Protein AF-A0A9D6IUD1-F1 (afdb_monomer)

Mean predicted aligned error: 13.03 Å

Solvent-accessible surface area (backbone atoms only — not comparable to full-atom values): 15373 Å² total; per-residue (Å²): 126,88,42,73,70,43,77,48,68,69,52,88,42,27,39,30,36,34,32,68,86,73,48,74,47,63,38,56,29,46,60,54,59,76,62,34,71,23,80,81,30,21,41,88,91,77,66,46,73,62,56,60,69,89,78,56,56,92,81,35,21,59,77,42,82,43,77,44,84,93,56,29,37,29,44,30,34,68,84,71,51,57,76,30,63,43,34,44,66,52,52,62,71,65,46,61,70,72,56,95,84,60,82,54,57,77,35,25,41,46,59,43,37,72,76,33,74,54,31,56,62,44,37,23,78,76,67,59,37,60,75,47,91,91,36,58,74,56,55,79,38,26,44,45,61,51,32,52,78,64,76,47,84,60,57,70,60,50,51,51,48,33,54,54,46,40,58,56,51,59,73,30,50,37,50,54,72,59,48,49,54,39,59,74,38,98,73,48,55,52,36,33,31,65,50,54,75,72,56,50,73,69,37,67,67,88,84,51,43,76,56,47,73,68,53,52,53,43,50,75,76,68,52,64,43,70,49,49,36,33,26,24,19,63,60,17,63,71,10,39,54,53,28,56,50,43,42,74,71,61,32,75,33,50,26,10,32,45,41,11,53,55,41,31,19,76,76,76,40,74,85,43,68,82,130

Secondary structure (DSSP, 8-state):
---EEEEEESSSS-EEEEETTS-EEEE-HHHHHHT--STTTB-TTT--B-S-GGGS-TT--EEEEEEETTTEEEEEETTS----EEEHHHHHHT-----TTS--TT-BHHHHHHH-TTHHHHHHHHH--SSSGGG---TTSBHHHHHHHTT---HHHHHHHHHHHHHHHHHTEE-HHHHHHHHTSSS--EEEE-S-HHHHHH---TT-EE--HHHHHHHHHHS-TT--EEEE-SSSHHHHHHHHHHHHTT-SSEEEETTHHHHHHHHT-TTS---

Foldseek 3Di:
DFFFPDWDAPDQAKIWTQTPVRDIFIGGNLLVVQLFPDVCQAPPPPRDGPDDSVPGDPRKGFPDWADDPGFWIWTQIPVRDTRGTQGSVNCVVSRPPPPPPFDDQQQFLLNNCVVQVCLQVLCCVPQVACDDPVRHDDSRDGNNRSCVVSVNDCSSVSRVSSVVVSVVLVVQADELVRLVVQCVDPHHAAEEEAEDPVLVVLFDDPNYDYDDPVNVVCCLPPNDLAGAYEYFYQQFSVRSSVQVVSVVSRRDHHHYYHGGVVSNCVPPNVVTDHD

pLDDT: mean 87.5, std 10.3, range [40.91, 98.69]

Sequence (275 aa):
MILPAEIGRANAHDVRIRWRDGGESFYPARELRLACPCALCIEETTGRKLLDPATVAEDVHPTAVNLVGRYAVNFTFSDGHASGIYTFEHLRSIRPASSNAGITSQSTMAEVLEKYPGAKSALFRRYHVGGCSDCGYEPTDTLEAVLRKHNVLDVEEVIRHIERSEELNAKIRIAPKELKKLLDGPKPPRLLDVRTPEEWEIGRIEGATLVDHALSQEIMEKWPKDERIVLYCHVGERSLEAASFLVGHGFSNVLSLDGGIDAWSKEIDQGVPRY

Structure (mmCIF, N/CA/C/O backbone):
data_AF-A0A9D6IUD1-F1
#
_entry.id   AF-A0A9D6IUD1-F1
#
loop_
_atom_site.group_PDB
_atom_site.id
_atom_site.type_symbol
_atom_site.label_atom_id
_atom_site.label_alt_id
_atom_site.label_comp_id
_atom_site.label_asym_id
_atom_site.label_entity_id
_atom_site.label_seq_id
_atom_site.pdbx_PDB_ins_code
_atom_site.Cartn_x
_atom_site.Cartn_y
_atom_site.Cartn_z
_atom_site.occupancy
_atom_site.B_iso_or_equiv
_atom_site.auth_seq_id
_atom_site.auth_comp_id
_atom_site.auth_asym_id
_atom_site.auth_atom_id
_atom_site.pdbx_PDB_model_num
ATOM 1 N N . MET A 1 1 ? 20.967 -0.197 -33.740 1.00 60.12 1 MET A N 1
ATOM 2 C CA . MET A 1 1 ? 20.372 -1.545 -33.885 1.00 60.12 1 MET A CA 1
ATOM 3 C C . MET A 1 1 ? 19.906 -1.976 -32.505 1.00 60.12 1 MET A C 1
ATOM 5 O O . MET A 1 1 ? 20.720 -1.922 -31.590 1.00 60.12 1 MET A O 1
ATOM 9 N N . ILE A 1 2 ? 18.625 -2.312 -32.335 1.00 73.94 2 ILE A N 1
ATOM 10 C CA . ILE A 1 2 ? 18.047 -2.682 -31.033 1.00 73.94 2 ILE A CA 1
ATOM 11 C C . ILE A 1 2 ? 18.488 -4.112 -30.720 1.00 73.94 2 ILE A C 1
ATOM 13 O O . ILE A 1 2 ? 17.837 -5.080 -31.099 1.00 73.94 2 ILE A O 1
ATOM 17 N N . LEU A 1 3 ? 19.662 -4.236 -30.107 1.00 83.12 3 LEU A N 1
ATOM 18 C CA . LEU A 1 3 ? 20.239 -5.516 -29.726 1.00 83.12 3 LEU A CA 1
ATOM 19 C C . LEU A 1 3 ? 20.519 -5.531 -28.228 1.00 83.12 3 LEU A C 1
ATOM 21 O O . LEU A 1 3 ? 21.079 -4.559 -27.707 1.00 83.12 3 LEU A O 1
ATOM 25 N N . PRO A 1 4 ? 20.205 -6.635 -27.544 1.00 84.38 4 PRO A N 1
ATOM 26 C CA . PRO A 1 4 ? 20.642 -6.830 -26.180 1.00 84.38 4 PRO A CA 1
ATOM 27 C C . PRO A 1 4 ? 22.164 -7.031 -26.137 1.00 84.38 4 PRO A C 1
ATOM 29 O O . PRO A 1 4 ? 22.776 -7.670 -27.002 1.00 84.38 4 PRO A O 1
ATOM 32 N N . ALA A 1 5 ? 22.786 -6.434 -25.130 1.00 84.88 5 ALA A N 1
ATOM 33 C CA . ALA A 1 5 ? 24.122 -6.766 -24.665 1.00 84.88 5 ALA A CA 1
ATOM 34 C C . ALA A 1 5 ? 24.068 -7.986 -23.732 1.00 84.88 5 ALA A C 1
ATOM 36 O O . ALA A 1 5 ? 24.898 -8.880 -23.851 1.00 84.88 5 ALA A O 1
ATOM 37 N N . GLU A 1 6 ? 23.058 -8.042 -22.859 1.00 85.56 6 GLU A N 1
ATOM 38 C CA . GLU A 1 6 ? 22.843 -9.120 -21.892 1.00 85.56 6 GLU A CA 1
ATOM 39 C C . GLU A 1 6 ? 21.340 -9.311 -21.661 1.00 85.56 6 GLU A C 1
ATOM 41 O O . GLU A 1 6 ? 20.587 -8.337 -21.592 1.00 85.56 6 GLU A O 1
ATOM 46 N N . ILE A 1 7 ? 20.909 -10.564 -21.529 1.00 86.88 7 ILE A N 1
ATOM 47 C CA . ILE A 1 7 ? 19.552 -10.928 -21.119 1.00 86.88 7 ILE A CA 1
ATOM 48 C C . ILE A 1 7 ? 19.695 -11.885 -19.951 1.00 86.88 7 ILE A C 1
ATOM 50 O O . ILE A 1 7 ? 20.371 -12.906 -20.067 1.00 86.88 7 ILE A O 1
ATOM 54 N N . GLY A 1 8 ? 19.058 -11.560 -18.838 1.00 80.25 8 GLY A N 1
ATOM 55 C CA . GLY A 1 8 ? 19.137 -12.373 -17.640 1.00 80.25 8 GLY A CA 1
ATOM 56 C C . GLY A 1 8 ? 17.905 -12.223 -16.772 1.00 80.25 8 GLY A C 1
ATOM 57 O O . GLY A 1 8 ? 16.988 -11.453 -17.057 1.00 80.25 8 GLY A O 1
ATOM 58 N N . ARG A 1 9 ? 17.898 -12.975 -15.680 1.00 72.19 9 ARG A N 1
ATOM 59 C CA . ARG A 1 9 ? 16.931 -12.780 -14.607 1.00 72.19 9 ARG A CA 1
ATOM 60 C C . ARG A 1 9 ? 17.381 -11.610 -13.736 1.00 72.19 9 ARG A C 1
ATOM 62 O O . ARG A 1 9 ? 18.540 -11.562 -13.334 1.00 72.19 9 ARG A O 1
ATOM 69 N N . ALA A 1 10 ? 16.476 -10.674 -13.464 1.00 61.16 10 ALA A N 1
ATOM 70 C CA . ALA A 1 10 ? 16.700 -9.615 -12.482 1.00 61.16 10 ALA A CA 1
ATOM 71 C C . ALA A 1 10 ? 16.594 -10.178 -11.054 1.00 61.16 10 ALA A C 1
ATOM 73 O O . ALA A 1 10 ? 17.352 -9.797 -10.169 1.00 61.16 10 ALA A O 1
ATOM 74 N N . ASN A 1 11 ? 15.656 -11.107 -10.850 1.00 69.00 11 ASN A N 1
ATOM 75 C CA . ASN A 1 11 ? 15.430 -11.859 -9.617 1.00 69.00 11 ASN A CA 1
ATOM 76 C C . ASN A 1 11 ? 14.730 -13.197 -9.957 1.00 69.00 11 ASN A C 1
ATOM 78 O O . ASN A 1 11 ? 14.717 -13.608 -11.116 1.00 69.00 11 ASN A O 1
ATOM 82 N N . ALA A 1 12 ? 14.170 -13.905 -8.971 1.00 63.28 12 ALA A N 1
ATOM 83 C CA . ALA A 1 12 ? 13.478 -15.179 -9.211 1.00 63.28 12 ALA A CA 1
ATOM 84 C C . ALA A 1 12 ? 12.289 -15.063 -10.188 1.00 63.28 12 ALA A C 1
ATOM 86 O O . ALA A 1 12 ? 11.972 -16.035 -10.874 1.00 63.28 12 ALA A O 1
ATOM 87 N N . HIS A 1 13 ? 11.678 -13.880 -10.276 1.00 68.44 13 HIS A N 1
ATOM 88 C CA . HIS A 1 13 ? 10.482 -13.617 -11.062 1.00 68.44 13 HIS A CA 1
ATOM 89 C C . HIS A 1 13 ? 10.771 -12.760 -12.297 1.00 68.44 13 HIS A C 1
ATOM 91 O O . HIS A 1 13 ? 10.297 -13.095 -13.367 1.00 68.44 13 HIS A O 1
ATOM 97 N N . ASP A 1 14 ? 11.592 -11.718 -12.222 1.00 79.88 14 ASP A N 1
ATOM 98 C CA . ASP A 1 14 ? 11.634 -10.690 -13.271 1.00 79.88 14 ASP A CA 1
ATOM 99 C C . ASP A 1 14 ? 12.776 -10.868 -14.284 1.00 79.88 14 ASP A C 1
ATOM 101 O O . ASP A 1 14 ? 13.833 -11.434 -13.985 1.00 79.88 14 ASP A O 1
ATOM 105 N N . VAL A 1 15 ? 12.588 -10.331 -15.494 1.00 86.44 15 VAL A N 1
ATOM 106 C CA . VAL A 1 15 ? 13.589 -10.349 -16.575 1.00 86.44 15 VAL A CA 1
ATOM 107 C C . VAL A 1 15 ? 14.253 -8.985 -16.704 1.00 86.44 15 VAL A C 1
ATOM 109 O O . VAL A 1 15 ? 13.582 -7.955 -16.747 1.00 86.44 15 VAL A O 1
ATOM 112 N N . ARG A 1 16 ? 15.581 -8.983 -16.834 1.00 86.75 16 ARG A N 1
ATOM 113 C CA . ARG A 1 16 ? 16.387 -7.794 -17.118 1.00 86.75 16 ARG A CA 1
ATOM 114 C C . ARG A 1 16 ? 17.062 -7.924 -18.474 1.00 86.75 16 ARG A C 1
ATOM 116 O O . ARG A 1 16 ? 17.687 -8.943 -18.773 1.00 86.75 16 ARG A O 1
ATOM 123 N N . ILE A 1 17 ? 16.978 -6.864 -19.269 1.00 88.50 17 ILE A N 1
ATOM 124 C CA . ILE A 1 17 ? 17.650 -6.744 -20.560 1.00 88.50 17 ILE A CA 1
ATOM 125 C C . ILE A 1 17 ? 18.529 -5.501 -20.538 1.00 88.50 17 ILE A C 1
ATOM 127 O O . ILE A 1 17 ? 18.021 -4.385 -20.442 1.00 88.50 17 ILE A O 1
ATOM 131 N N . ARG A 1 18 ? 19.841 -5.691 -20.687 1.00 84.12 18 ARG A N 1
ATOM 132 C CA . ARG A 1 18 ? 20.761 -4.597 -21.014 1.00 84.12 18 ARG A CA 1
ATOM 133 C C . ARG A 1 18 ? 20.868 -4.484 -22.514 1.00 84.12 18 ARG A C 1
ATOM 135 O O . ARG A 1 18 ? 21.136 -5.475 -23.192 1.00 84.12 18 ARG A O 1
ATOM 142 N N . TRP A 1 19 ? 20.705 -3.283 -23.033 1.00 84.81 19 TRP A N 1
ATOM 143 C CA . TRP A 1 19 ? 20.767 -2.976 -24.451 1.00 84.81 19 TRP A CA 1
ATOM 144 C C . TRP A 1 19 ? 22.149 -2.440 -24.822 1.00 84.81 19 TRP A C 1
ATOM 146 O O . TRP A 1 19 ? 22.822 -1.780 -24.034 1.00 84.81 19 TRP A O 1
ATOM 156 N N . ARG A 1 20 ? 22.589 -2.704 -26.055 1.00 84.06 20 ARG A N 1
ATOM 157 C CA . ARG A 1 20 ? 23.885 -2.211 -26.558 1.00 84.06 20 ARG A CA 1
ATOM 158 C C . ARG A 1 20 ? 23.945 -0.694 -26.731 1.00 84.06 20 ARG A C 1
ATOM 160 O O . ARG A 1 20 ? 25.034 -0.153 -26.869 1.00 84.06 20 ARG A O 1
ATOM 167 N N . ASP A 1 21 ? 22.795 -0.029 -26.746 1.00 80.69 21 ASP A N 1
ATOM 168 C CA . ASP A 1 21 ? 22.689 1.433 -26.748 1.00 80.69 21 ASP A CA 1
ATOM 169 C C . ASP A 1 21 ? 22.878 2.052 -25.349 1.00 80.69 21 ASP A C 1
ATOM 171 O O . ASP A 1 21 ? 22.751 3.263 -25.198 1.00 80.69 21 ASP A O 1
ATOM 175 N N . GLY A 1 22 ? 23.202 1.234 -24.340 1.00 71.19 22 GLY A N 1
ATOM 176 C CA . GLY A 1 22 ? 23.443 1.665 -22.964 1.00 71.19 22 GLY A CA 1
ATOM 177 C C . GLY A 1 22 ? 22.188 1.692 -22.091 1.00 71.19 22 GLY A C 1
ATOM 178 O O . GLY A 1 22 ? 22.311 1.855 -20.882 1.00 71.19 22 GLY A O 1
ATOM 179 N N . GLY A 1 23 ? 20.993 1.500 -22.661 1.00 72.81 23 GLY A N 1
ATOM 180 C CA . GLY A 1 23 ? 19.764 1.412 -21.879 1.00 72.81 23 GLY A CA 1
ATOM 181 C C . GLY A 1 23 ? 19.620 0.074 -21.154 1.00 72.81 23 GLY A C 1
ATOM 182 O O . GLY A 1 23 ? 20.086 -0.961 -21.625 1.00 72.81 23 GLY A O 1
ATOM 183 N N . GLU A 1 24 ? 18.877 0.065 -20.053 1.00 78.44 24 GLU A N 1
ATOM 184 C CA . GLU A 1 24 ? 18.413 -1.161 -19.397 1.00 78.44 24 GLU A CA 1
ATOM 185 C C . GLU A 1 24 ? 16.879 -1.207 -19.419 1.00 78.44 24 GLU A C 1
ATOM 187 O O . GLU A 1 24 ? 16.193 -0.190 -19.552 1.00 78.44 24 GLU A O 1
ATOM 192 N N . SER A 1 25 ? 16.303 -2.403 -19.417 1.00 79.25 25 SER A N 1
ATOM 193 C CA . SER A 1 25 ? 14.858 -2.597 -19.342 1.00 79.25 25 SER A CA 1
ATOM 194 C C . SER A 1 25 ? 14.542 -3.770 -18.439 1.00 79.25 25 SER A C 1
ATOM 196 O O . SER A 1 25 ? 15.177 -4.822 -18.517 1.00 79.25 25 SER A O 1
ATOM 198 N N . PHE A 1 26 ? 13.550 -3.560 -17.588 1.00 79.56 26 PHE A N 1
ATOM 199 C CA . PHE A 1 26 ? 13.076 -4.531 -16.622 1.00 79.56 26 PHE A CA 1
ATOM 200 C C . PHE A 1 26 ? 11.648 -4.894 -16.979 1.00 79.56 26 PHE A C 1
ATOM 202 O O . PHE A 1 26 ? 10.850 -4.021 -17.309 1.00 79.56 26 PHE A O 1
ATOM 209 N N . TYR A 1 27 ? 11.352 -6.184 -16.931 1.00 85.06 27 TYR A N 1
ATOM 210 C CA . TYR A 1 27 ? 10.058 -6.729 -17.294 1.00 85.06 27 TYR A CA 1
ATOM 211 C C . TYR A 1 27 ? 9.555 -7.584 -16.133 1.00 85.06 27 TYR A C 1
ATOM 213 O O . TYR A 1 27 ? 10.107 -8.673 -15.915 1.00 85.06 27 TYR A O 1
ATOM 221 N N . PRO A 1 28 ? 8.526 -7.118 -15.399 1.00 85.44 28 PRO A N 1
ATOM 222 C CA . PRO A 1 28 ? 7.803 -7.960 -14.461 1.00 85.44 28 PRO A CA 1
ATOM 223 C C . PRO A 1 28 ? 7.291 -9.200 -15.187 1.00 85.44 28 PRO A C 1
ATOM 225 O O . PRO A 1 28 ? 6.705 -9.089 -16.269 1.00 85.44 28 PRO A O 1
ATOM 228 N N . ALA A 1 29 ? 7.518 -10.392 -14.635 1.00 88.38 29 ALA A N 1
ATOM 229 C CA . ALA A 1 29 ? 7.216 -11.614 -15.383 1.00 88.38 29 ALA A CA 1
ATOM 230 C C . ALA A 1 29 ? 5.752 -11.759 -15.765 1.00 88.38 29 ALA A C 1
ATOM 232 O O . ALA A 1 29 ? 5.451 -12.200 -16.876 1.00 88.38 29 ALA A O 1
ATOM 233 N N . ARG A 1 30 ? 4.847 -11.362 -14.870 1.00 89.12 30 ARG A N 1
ATOM 234 C CA . ARG A 1 30 ? 3.418 -11.406 -15.149 1.00 89.12 30 ARG A CA 1
ATOM 235 C C . ARG A 1 30 ? 3.031 -10.476 -16.289 1.00 89.12 30 ARG A C 1
ATOM 237 O O . ARG A 1 30 ? 2.325 -10.896 -17.197 1.00 89.12 30 ARG A O 1
ATOM 244 N N . GLU A 1 31 ? 3.541 -9.251 -16.304 1.00 88.56 31 GLU A N 1
ATOM 245 C CA . GLU A 1 31 ? 3.294 -8.310 -17.401 1.00 88.56 31 GLU A CA 1
ATOM 246 C C . GLU A 1 31 ? 3.880 -8.814 -18.719 1.00 88.56 31 GLU A C 1
ATOM 248 O O . GLU A 1 31 ? 3.202 -8.805 -19.747 1.00 88.56 31 GLU A O 1
ATOM 253 N N . LEU A 1 32 ? 5.104 -9.346 -18.681 1.00 91.19 32 LEU A N 1
ATOM 254 C CA . LEU A 1 32 ? 5.747 -9.954 -19.841 1.00 91.19 32 LEU A CA 1
ATOM 255 C C . LEU A 1 32 ? 4.921 -11.127 -20.390 1.00 91.19 32 LEU A C 1
ATOM 257 O O . LEU A 1 32 ? 4.750 -11.261 -21.605 1.00 91.19 32 LEU A O 1
ATOM 261 N N . ARG A 1 33 ? 4.359 -11.955 -19.502 1.00 93.44 33 ARG A N 1
ATOM 262 C CA . ARG A 1 33 ? 3.474 -13.073 -19.845 1.00 93.44 33 ARG A CA 1
ATOM 263 C C . ARG A 1 33 ? 2.146 -12.602 -20.440 1.00 93.44 33 ARG A C 1
ATOM 265 O O . ARG A 1 33 ? 1.683 -13.192 -21.419 1.00 93.44 33 ARG A O 1
ATOM 272 N N . LEU A 1 34 ? 1.557 -11.546 -19.878 1.00 91.06 34 LEU A N 1
ATOM 273 C CA . LEU A 1 34 ? 0.327 -10.910 -20.366 1.00 91.06 34 LEU A CA 1
ATOM 274 C C . LEU A 1 34 ? 0.520 -10.190 -21.709 1.00 91.06 34 LEU A C 1
ATOM 276 O O . LEU A 1 34 ? -0.446 -9.962 -22.438 1.00 91.06 34 LEU A O 1
ATOM 280 N N . ALA A 1 35 ? 1.762 -9.845 -22.044 1.00 91.50 35 ALA A N 1
ATOM 281 C CA . ALA A 1 35 ? 2.164 -9.242 -23.309 1.00 91.50 35 ALA A CA 1
ATOM 282 C C . ALA A 1 35 ? 2.674 -10.268 -24.344 1.00 91.50 35 ALA A C 1
ATOM 284 O O . ALA A 1 35 ? 3.339 -9.889 -25.314 1.00 91.50 35 ALA A O 1
ATOM 285 N N . CYS A 1 36 ? 2.391 -11.564 -24.145 1.00 93.88 36 CYS A N 1
ATOM 286 C CA . CYS A 1 36 ? 2.823 -12.625 -25.052 1.00 93.88 36 CYS A CA 1
ATOM 287 C C . CYS A 1 36 ? 2.263 -12.428 -26.475 1.00 93.88 36 CYS A C 1
ATOM 289 O O . CYS A 1 36 ? 1.042 -12.380 -26.637 1.00 93.88 36 CYS A O 1
ATOM 291 N N . PRO A 1 37 ? 3.125 -12.375 -27.511 1.00 91.62 37 PRO A N 1
ATOM 292 C CA . PRO A 1 37 ? 2.701 -12.112 -28.886 1.00 91.62 37 PRO A CA 1
ATOM 293 C C . PRO A 1 37 ? 2.289 -13.373 -29.668 1.00 91.62 37 PRO A C 1
ATOM 295 O O . PRO A 1 37 ? 2.126 -13.307 -30.880 1.00 91.62 37 PRO A O 1
ATOM 298 N N . CYS A 1 38 ? 2.174 -14.544 -29.031 1.00 92.69 38 CYS A N 1
ATOM 299 C CA . CYS A 1 38 ? 1.834 -15.769 -29.760 1.00 92.69 38 CYS A CA 1
ATOM 300 C C . CYS A 1 38 ? 0.351 -15.828 -30.157 1.00 92.69 38 CYS A C 1
ATOM 302 O O . CYS A 1 38 ? -0.507 -15.268 -29.474 1.00 92.69 38 CYS A O 1
ATOM 304 N N . ALA A 1 39 ? 0.046 -16.624 -31.183 1.00 91.00 39 ALA A N 1
ATOM 305 C CA . ALA A 1 39 ? -1.311 -16.821 -31.698 1.00 91.00 39 ALA A CA 1
ATOM 306 C C . ALA A 1 39 ? -2.321 -17.384 -30.672 1.00 91.00 39 ALA A C 1
ATOM 308 O O . ALA A 1 39 ? -3.525 -17.304 -30.886 1.00 91.00 39 ALA A O 1
ATOM 309 N N . LEU A 1 40 ? -1.857 -17.946 -29.546 1.00 89.12 40 LEU A N 1
ATOM 310 C CA . LEU A 1 40 ? -2.733 -18.374 -28.443 1.00 89.12 40 LEU A CA 1
ATOM 311 C C . LEU A 1 40 ? -3.154 -17.213 -27.531 1.00 89.12 40 LEU A C 1
ATOM 313 O O . LEU A 1 40 ? -4.119 -17.335 -26.784 1.00 89.12 40 LEU A O 1
ATOM 317 N N . CYS A 1 41 ? -2.397 -16.117 -27.521 1.00 90.31 41 CYS A N 1
ATOM 318 C CA . CYS A 1 41 ? -2.584 -14.996 -26.599 1.00 90.31 41 CYS A CA 1
ATOM 319 C C . CYS A 1 41 ? -3.118 -13.741 -27.293 1.00 90.31 41 CYS A C 1
ATOM 321 O O . CYS A 1 41 ? -3.763 -12.923 -26.633 1.00 90.31 41 CYS A O 1
ATOM 323 N N . ILE A 1 42 ? -2.880 -13.588 -28.596 1.00 90.19 42 ILE A N 1
ATOM 324 C CA . ILE A 1 42 ? -3.311 -12.432 -29.379 1.00 90.19 42 ILE A CA 1
ATOM 325 C C . ILE A 1 42 ? -3.698 -12.855 -30.800 1.00 90.19 42 ILE A C 1
ATOM 327 O O . ILE A 1 42 ? -3.047 -13.704 -31.406 1.00 90.19 42 ILE A O 1
ATOM 331 N N . GLU A 1 43 ? -4.758 -12.257 -31.338 1.00 87.75 43 GLU A N 1
ATOM 332 C CA . GLU A 1 43 ? -5.102 -12.382 -32.756 1.00 87.75 43 GLU A CA 1
ATOM 333 C C . GLU A 1 43 ? -4.173 -11.510 -33.610 1.00 87.75 43 GLU A C 1
ATOM 335 O O . GLU A 1 43 ? -4.128 -10.292 -33.434 1.00 87.75 43 GLU A O 1
ATOM 340 N N . GLU A 1 44 ? -3.478 -12.109 -34.580 1.00 80.81 44 GLU A N 1
ATOM 341 C CA . GLU A 1 44 ? -2.480 -11.413 -35.410 1.00 80.81 44 GLU A CA 1
ATOM 342 C C . GLU A 1 44 ? -3.063 -10.244 -36.219 1.00 80.81 44 GLU A C 1
ATOM 344 O O . GLU A 1 44 ? -2.427 -9.203 -36.361 1.00 80.81 44 GLU A O 1
ATOM 349 N N . THR A 1 45 ? -4.283 -10.393 -36.742 1.00 81.69 45 THR A N 1
ATOM 350 C CA . THR A 1 45 ? -4.896 -9.414 -37.653 1.00 81.69 45 THR A CA 1
ATOM 351 C C . THR A 1 45 ? -5.547 -8.237 -36.941 1.00 81.69 45 THR A C 1
ATOM 353 O O . THR A 1 45 ? -5.608 -7.142 -37.494 1.00 81.69 45 THR A O 1
ATOM 356 N N . THR A 1 46 ? -6.080 -8.459 -35.741 1.00 84.31 46 THR A N 1
ATOM 357 C CA . THR A 1 46 ? -6.854 -7.449 -35.002 1.00 84.31 46 THR A CA 1
ATOM 358 C C . THR A 1 46 ? -6.087 -6.890 -33.808 1.00 84.31 46 THR A C 1
ATOM 360 O O . THR A 1 46 ? -6.465 -5.850 -33.273 1.00 84.31 46 THR A O 1
ATOM 363 N N . GLY A 1 47 ? -5.032 -7.578 -33.357 1.00 80.88 47 GLY A N 1
ATOM 364 C CA . GLY A 1 47 ? -4.340 -7.272 -32.108 1.00 80.88 47 GLY A CA 1
ATOM 365 C C . GLY A 1 47 ? -5.187 -7.548 -30.861 1.00 80.88 47 GLY A C 1
ATOM 366 O O . GLY A 1 47 ? -4.817 -7.139 -29.758 1.00 80.88 47 GLY A O 1
ATOM 367 N N . ARG A 1 48 ? -6.340 -8.217 -31.002 1.00 84.81 48 ARG A N 1
ATOM 368 C CA . ARG A 1 48 ? -7.226 -8.524 -29.879 1.00 84.81 48 ARG A CA 1
ATOM 369 C C . ARG A 1 48 ? -6.548 -9.516 -28.940 1.00 84.81 48 ARG A C 1
ATOM 371 O O . ARG A 1 48 ? -6.145 -10.599 -29.359 1.00 84.81 48 ARG A O 1
ATOM 378 N N . LYS A 1 49 ? -6.475 -9.170 -27.652 1.00 88.44 49 LYS A N 1
ATOM 379 C CA . LYS A 1 49 ? -5.997 -10.086 -26.610 1.00 88.44 49 LYS A CA 1
ATOM 380 C C . LYS A 1 49 ? -7.003 -11.222 -26.412 1.00 88.44 49 LYS A C 1
ATOM 382 O O . LYS A 1 49 ? -8.163 -10.972 -26.090 1.00 88.44 49 LYS A O 1
ATOM 387 N N . LEU A 1 50 ? -6.537 -12.450 -26.614 1.00 89.88 50 LEU A N 1
ATOM 388 C CA . LEU A 1 50 ? -7.265 -13.695 -26.350 1.00 89.88 50 LEU A CA 1
ATOM 389 C C . LEU A 1 50 ? -6.995 -14.222 -24.938 1.00 89.88 50 LEU A C 1
ATOM 391 O O . LEU A 1 50 ? -7.826 -14.919 -24.366 1.00 89.88 50 LEU A O 1
ATOM 395 N N . LEU A 1 51 ? -5.830 -13.886 -24.382 1.00 89.00 51 LEU A N 1
ATOM 396 C CA . LEU A 1 51 ? -5.446 -14.262 -23.029 1.00 89.00 51 LEU A CA 1
ATOM 397 C C . LEU A 1 51 ? -6.302 -13.523 -21.997 1.00 89.00 51 LEU A C 1
ATOM 399 O O . LEU A 1 51 ? -6.269 -12.294 -21.933 1.00 89.00 51 LEU A O 1
ATOM 403 N N . ASP A 1 52 ? -6.998 -14.283 -21.154 1.00 89.75 52 ASP A N 1
ATOM 404 C CA . ASP A 1 52 ? -7.668 -13.757 -19.969 1.00 89.75 52 ASP A CA 1
ATOM 405 C C . ASP A 1 52 ? -6.633 -13.490 -18.859 1.00 89.75 52 ASP A C 1
ATOM 407 O O . ASP A 1 52 ? -6.022 -14.444 -18.360 1.00 89.75 52 ASP A O 1
ATOM 411 N N . PRO A 1 53 ? -6.431 -12.229 -18.428 1.00 88.56 53 PRO A N 1
ATOM 412 C CA . PRO A 1 53 ? -5.490 -11.908 -17.363 1.00 88.56 53 PRO A CA 1
ATOM 413 C C . PRO A 1 53 ? -5.752 -12.650 -16.050 1.00 88.56 53 PRO A C 1
ATOM 415 O O . PRO A 1 53 ? -4.800 -12.945 -15.329 1.00 88.56 53 PRO A O 1
ATOM 418 N N . ALA A 1 54 ? -7.009 -12.985 -15.740 1.00 88.19 54 ALA A N 1
ATOM 419 C CA . ALA A 1 54 ? -7.366 -13.687 -14.507 1.00 88.19 54 ALA A CA 1
ATOM 420 C C . ALA A 1 54 ? -6.809 -15.122 -14.452 1.00 88.19 54 ALA A C 1
ATOM 422 O O . ALA A 1 54 ? -6.633 -15.674 -13.369 1.00 88.19 54 ALA A O 1
ATOM 423 N N . THR A 1 55 ? -6.494 -15.714 -15.608 1.00 89.19 55 THR A N 1
ATOM 424 C CA . THR A 1 55 ? -5.908 -17.062 -15.708 1.00 89.19 55 THR A CA 1
ATOM 425 C C . THR A 1 55 ? -4.395 -17.090 -15.493 1.00 89.19 55 THR A C 1
ATOM 427 O O . THR A 1 55 ? -3.814 -18.162 -15.342 1.00 89.19 55 THR A O 1
ATOM 430 N N . VAL A 1 56 ? -3.744 -15.923 -15.456 1.00 90.81 56 VAL A N 1
ATOM 431 C CA . VAL A 1 56 ? -2.301 -15.807 -15.233 1.00 90.81 56 VAL A CA 1
ATOM 432 C C . VAL A 1 56 ? -2.041 -15.539 -13.756 1.00 90.81 56 VAL A C 1
ATOM 434 O O . VAL A 1 56 ? -2.359 -14.455 -13.259 1.00 90.81 56 VAL A O 1
ATOM 437 N N . ALA A 1 57 ? -1.435 -16.513 -13.074 1.00 84.88 57 ALA A N 1
ATOM 438 C CA . ALA A 1 57 ? -1.097 -16.428 -11.656 1.00 84.88 57 ALA A CA 1
ATOM 439 C C . ALA A 1 57 ? -0.183 -15.228 -11.344 1.00 84.88 57 ALA A C 1
ATOM 441 O O . ALA A 1 57 ? 0.661 -14.849 -12.159 1.00 84.88 57 ALA A O 1
ATOM 442 N N . GLU A 1 58 ? -0.345 -14.634 -10.158 1.00 81.88 58 GLU A N 1
ATOM 443 C CA . GLU A 1 58 ? 0.443 -13.471 -9.711 1.00 81.88 58 GLU A CA 1
ATOM 444 C C . GLU A 1 58 ? 1.939 -13.789 -9.529 1.00 81.88 58 GLU A C 1
ATOM 446 O O . GLU A 1 58 ? 2.780 -12.904 -9.659 1.00 81.88 58 GLU A O 1
ATOM 451 N N . ASP A 1 59 ? 2.286 -15.054 -9.286 1.00 83.31 59 ASP A N 1
ATOM 452 C CA . ASP A 1 59 ? 3.650 -15.550 -9.069 1.00 83.31 59 ASP A CA 1
ATOM 453 C C . ASP A 1 59 ? 4.294 -16.183 -10.321 1.00 83.31 59 ASP A C 1
ATOM 455 O O . ASP A 1 59 ? 5.373 -16.792 -10.239 1.00 83.31 59 ASP A O 1
ATOM 459 N N . VAL A 1 60 ? 3.656 -16.040 -11.492 1.00 90.12 60 VAL A N 1
ATOM 460 C CA . VAL A 1 60 ? 4.190 -16.555 -12.760 1.00 90.12 60 VAL A CA 1
ATOM 461 C C . VAL A 1 60 ? 5.596 -16.007 -13.014 1.00 90.12 60 VAL A C 1
ATOM 463 O O . VAL A 1 60 ? 5.861 -14.817 -12.849 1.00 90.12 60 VAL A O 1
ATOM 466 N N . HIS A 1 61 ? 6.516 -16.878 -13.420 1.00 90.06 61 HIS A N 1
ATOM 467 C CA . HIS A 1 61 ? 7.914 -16.517 -13.645 1.00 90.06 61 HIS A CA 1
ATOM 468 C C . HIS A 1 61 ? 8.533 -17.328 -14.791 1.00 90.06 61 HIS A C 1
ATOM 470 O O . HIS A 1 61 ? 8.090 -18.443 -15.076 1.00 90.06 61 HIS A O 1
ATOM 476 N N . PRO A 1 62 ? 9.559 -16.801 -15.480 1.00 91.44 62 PRO A N 1
ATOM 477 C CA . PRO A 1 62 ? 10.233 -17.500 -16.557 1.00 91.44 62 PRO A CA 1
ATOM 478 C C . PRO A 1 62 ? 11.150 -18.586 -15.992 1.00 91.44 62 PRO A C 1
ATOM 480 O 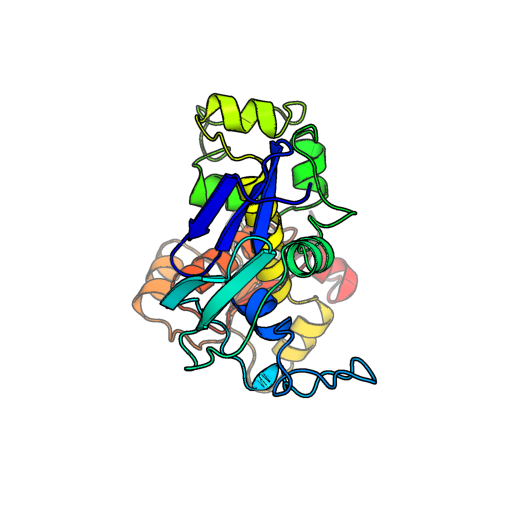O . PRO A 1 62 ? 12.137 -18.302 -15.315 1.00 91.44 62 PRO A O 1
ATOM 483 N N . THR A 1 63 ? 10.887 -19.841 -16.330 1.00 92.31 63 THR A N 1
ATOM 484 C CA . THR A 1 63 ? 11.724 -21.004 -16.010 1.00 92.31 63 THR A CA 1
ATOM 485 C C . THR A 1 63 ? 12.891 -21.173 -16.986 1.00 92.31 63 THR A C 1
ATOM 487 O O . THR A 1 63 ? 13.925 -21.711 -16.588 1.00 92.31 63 THR A O 1
ATOM 490 N N . ALA A 1 64 ? 12.796 -20.620 -18.200 1.00 89.88 64 ALA A N 1
ATOM 491 C CA . ALA A 1 64 ? 13.900 -20.548 -19.160 1.00 89.88 64 ALA A CA 1
ATOM 492 C C . ALA A 1 64 ? 13.831 -19.291 -20.042 1.00 89.88 64 ALA A C 1
ATOM 494 O O . ALA A 1 64 ? 12.751 -18.755 -20.302 1.00 89.88 64 ALA A O 1
ATOM 495 N N . VAL A 1 65 ? 14.999 -18.845 -20.516 1.00 91.19 65 VAL A N 1
ATOM 496 C CA . VAL A 1 65 ? 15.161 -17.710 -21.436 1.00 91.19 65 VAL A CA 1
ATOM 497 C C . VAL A 1 65 ? 16.060 -18.152 -22.585 1.00 91.19 65 VAL A C 1
ATOM 499 O O . VAL A 1 65 ? 17.240 -18.424 -22.379 1.00 91.19 65 VAL A O 1
ATOM 502 N N . ASN A 1 66 ? 15.505 -18.226 -23.792 1.00 91.25 66 ASN A N 1
ATOM 503 C CA . ASN A 1 66 ? 16.180 -18.769 -24.966 1.00 91.25 66 ASN A CA 1
ATOM 504 C C . ASN A 1 66 ? 16.289 -17.698 -26.052 1.00 91.25 66 ASN A C 1
ATOM 506 O O . ASN A 1 66 ? 15.288 -17.115 -26.463 1.00 91.25 66 ASN A O 1
ATOM 510 N N . LEU A 1 67 ? 17.495 -17.445 -26.557 1.00 91.25 67 LEU A N 1
ATOM 511 C CA . LEU A 1 67 ? 17.668 -16.571 -27.717 1.00 91.25 67 LEU A CA 1
ATOM 512 C C . LEU A 1 67 ? 17.130 -17.251 -28.978 1.00 91.25 67 LEU A C 1
ATOM 514 O O . LEU A 1 67 ? 17.488 -18.388 -29.285 1.00 91.25 67 LEU A O 1
ATOM 518 N N . VAL A 1 68 ? 16.308 -16.526 -29.734 1.00 91.81 68 VAL A N 1
ATOM 519 C CA . VAL A 1 68 ? 15.788 -16.965 -31.030 1.00 91.81 68 VAL A CA 1
ATOM 520 C C . VAL A 1 68 ? 16.504 -16.174 -32.118 1.00 91.81 68 VAL A C 1
ATOM 522 O O . VAL A 1 68 ? 16.198 -15.013 -32.408 1.00 91.81 68 VAL A O 1
ATOM 525 N N . GLY A 1 69 ? 17.516 -16.812 -32.706 1.00 88.50 69 GLY A N 1
ATOM 526 C CA . GLY A 1 69 ? 18.376 -16.180 -33.699 1.00 88.50 69 GLY A CA 1
ATOM 527 C C . GLY A 1 69 ? 19.035 -14.905 -33.160 1.00 88.50 69 GLY A C 1
ATOM 528 O O . GLY A 1 69 ? 19.566 -14.881 -32.053 1.00 88.50 69 GLY A O 1
ATOM 529 N N . ARG A 1 70 ? 19.020 -13.839 -33.968 1.00 88.19 70 ARG A N 1
ATOM 530 C CA . ARG A 1 70 ? 19.591 -12.522 -33.622 1.00 88.19 70 ARG A CA 1
ATOM 531 C C . ARG A 1 70 ? 18.536 -11.423 -33.470 1.00 88.19 70 ARG A C 1
ATOM 533 O O . ARG A 1 70 ? 18.895 -10.253 -33.540 1.00 88.19 70 ARG A O 1
ATOM 540 N N . TYR A 1 71 ? 17.260 -11.782 -33.331 1.00 91.19 71 TYR A N 1
ATOM 541 C CA . TYR A 1 71 ? 16.163 -10.809 -33.405 1.00 91.19 71 TYR A CA 1
ATOM 542 C C . TYR A 1 71 ? 15.118 -10.940 -32.293 1.00 91.19 71 TYR A C 1
ATOM 544 O O . TYR A 1 71 ? 14.303 -10.030 -32.132 1.00 91.19 71 TYR A O 1
ATOM 552 N N . ALA A 1 72 ? 15.111 -12.044 -31.543 1.00 94.19 72 ALA A N 1
ATOM 553 C CA . ALA A 1 72 ? 14.070 -12.309 -30.562 1.00 94.19 72 ALA A CA 1
ATOM 554 C C . ALA A 1 72 ? 14.546 -13.159 -29.379 1.00 94.19 72 ALA A C 1
ATOM 556 O O . ALA A 1 72 ? 15.631 -13.747 -29.380 1.00 94.19 72 ALA A O 1
ATOM 557 N N . VAL A 1 73 ? 13.676 -13.234 -28.376 1.00 94.19 73 VAL A N 1
ATOM 558 C CA . VAL A 1 73 ? 13.789 -14.090 -27.197 1.00 94.19 73 VAL A CA 1
ATOM 559 C C . VAL A 1 73 ? 12.524 -14.922 -27.073 1.00 94.19 73 VAL A C 1
ATOM 561 O O . VAL A 1 73 ? 11.419 -14.437 -27.302 1.00 94.19 73 VAL A O 1
ATOM 564 N N . ASN A 1 74 ? 12.682 -16.170 -26.674 1.00 95.19 74 ASN A N 1
ATOM 565 C CA . ASN A 1 74 ? 11.606 -17.025 -26.222 1.00 95.19 74 ASN A CA 1
ATOM 566 C C . ASN A 1 74 ? 11.717 -17.223 -24.708 1.00 95.19 74 ASN A C 1
ATOM 568 O O . ASN A 1 74 ? 12.811 -17.430 -24.178 1.00 95.19 74 ASN A O 1
ATOM 572 N N . PHE A 1 75 ? 10.578 -17.172 -24.026 1.00 94.25 75 PHE A N 1
ATOM 573 C CA . PHE A 1 75 ? 10.479 -17.438 -22.596 1.00 94.25 75 PHE A CA 1
ATOM 574 C C . PHE A 1 75 ? 9.650 -18.700 -22.381 1.00 94.25 75 PHE A C 1
ATOM 576 O O . PHE A 1 75 ? 8.585 -18.855 -22.978 1.00 94.25 75 PHE A O 1
ATOM 583 N N . THR A 1 76 ? 10.132 -19.582 -21.511 1.00 94.44 76 THR A N 1
ATOM 584 C CA . THR A 1 76 ? 9.318 -20.650 -20.919 1.00 94.44 76 THR A CA 1
ATOM 585 C C . THR A 1 76 ? 8.861 -20.167 -19.554 1.00 94.44 76 THR A C 1
ATOM 587 O O . THR A 1 76 ? 9.704 -19.754 -18.762 1.00 94.44 76 THR A O 1
ATOM 590 N N . PHE A 1 77 ? 7.561 -20.186 -19.283 1.00 94.56 77 PHE A N 1
ATOM 591 C CA . PHE A 1 77 ? 6.960 -19.716 -18.037 1.00 94.56 77 PHE A CA 1
ATOM 592 C C . PHE A 1 77 ? 6.546 -20.879 -17.127 1.00 94.56 77 PHE A C 1
ATOM 594 O O . PHE A 1 77 ? 6.358 -22.011 -17.573 1.00 94.56 77 PHE A O 1
ATOM 601 N N . SER A 1 78 ? 6.409 -20.595 -15.832 1.00 93.94 78 SER A N 1
ATOM 602 C CA . SER A 1 78 ? 5.994 -21.557 -14.805 1.00 93.94 78 SER A CA 1
ATOM 603 C C . SER A 1 78 ? 4.555 -22.062 -14.972 1.00 93.94 78 SER A C 1
ATOM 605 O O . SER A 1 78 ? 4.239 -23.135 -14.471 1.00 93.94 78 SER A O 1
ATOM 607 N N . ASP A 1 79 ? 3.709 -21.348 -15.724 1.00 92.56 79 ASP A N 1
ATOM 608 C CA . ASP A 1 79 ? 2.362 -21.787 -16.130 1.00 92.56 79 ASP A CA 1
ATOM 609 C C . ASP A 1 79 ? 2.381 -22.791 -17.305 1.00 92.56 79 ASP A C 1
ATOM 611 O O . ASP A 1 79 ? 1.335 -23.166 -17.832 1.00 92.56 79 ASP A O 1
ATOM 615 N N . GLY A 1 80 ? 3.574 -23.217 -17.739 1.00 92.06 80 GLY A N 1
ATOM 616 C CA . GLY A 1 80 ? 3.785 -24.133 -18.860 1.00 92.06 80 GLY A CA 1
ATOM 617 C C . GLY A 1 80 ? 3.793 -23.455 -20.232 1.00 92.06 80 GLY A C 1
ATOM 618 O O . GLY A 1 80 ? 4.035 -24.122 -21.240 1.00 92.06 80 GLY A O 1
ATOM 619 N N . HIS A 1 81 ? 3.562 -22.141 -20.312 1.00 94.69 81 HIS A N 1
ATOM 620 C CA . HIS A 1 81 ? 3.541 -21.428 -21.582 1.00 94.69 81 HIS A CA 1
ATOM 621 C C . HIS A 1 81 ? 4.956 -21.225 -22.145 1.00 94.69 81 HIS A C 1
ATOM 623 O O . HIS A 1 81 ? 5.837 -20.710 -21.460 1.00 94.69 81 HIS A O 1
ATOM 629 N N . ALA A 1 82 ? 5.181 -21.590 -23.412 1.00 95.50 82 ALA A N 1
ATOM 630 C CA . ALA A 1 82 ? 6.514 -21.538 -24.030 1.00 95.50 82 ALA A CA 1
ATOM 631 C C . ALA A 1 82 ? 6.525 -21.133 -25.516 1.00 95.50 82 ALA A C 1
ATOM 633 O O . ALA A 1 82 ? 7.565 -21.205 -26.163 1.00 95.50 82 ALA A O 1
ATOM 634 N N . SER A 1 83 ? 5.390 -20.722 -26.091 1.00 93.25 83 SER A N 1
ATOM 635 C CA . SER A 1 83 ? 5.272 -20.437 -27.532 1.00 93.25 83 SER A CA 1
ATOM 636 C C . SER A 1 83 ? 5.560 -18.984 -27.921 1.00 93.25 83 SER A C 1
ATOM 638 O O . SER A 1 83 ? 5.636 -18.669 -29.105 1.00 93.25 83 SER A O 1
ATOM 640 N N . GLY A 1 84 ? 5.691 -18.075 -26.951 1.00 93.50 84 GLY A N 1
ATOM 641 C CA . GLY A 1 84 ? 5.925 -16.653 -27.212 1.00 93.50 84 GLY A CA 1
ATOM 642 C C . GLY A 1 84 ? 7.304 -16.377 -27.811 1.00 93.50 84 GLY A C 1
ATOM 643 O O . GLY A 1 84 ? 8.318 -16.720 -27.204 1.00 93.50 84 GLY A O 1
ATOM 644 N N . ILE A 1 85 ? 7.353 -15.718 -28.972 1.00 94.94 85 ILE A N 1
ATOM 645 C CA . ILE A 1 85 ? 8.588 -15.190 -29.572 1.00 94.94 85 ILE A CA 1
ATOM 646 C C . ILE A 1 85 ? 8.538 -13.667 -29.488 1.00 94.94 85 ILE A C 1
ATOM 648 O O . ILE A 1 85 ? 7.803 -13.004 -30.213 1.00 94.94 85 ILE A O 1
ATOM 652 N N . TYR A 1 86 ? 9.327 -13.113 -28.580 1.00 94.44 86 TYR A N 1
ATOM 653 C CA . TYR A 1 86 ? 9.377 -11.693 -28.284 1.00 94.44 86 TYR A CA 1
ATOM 654 C C . TYR A 1 86 ? 10.510 -11.066 -29.087 1.00 94.44 86 TYR A C 1
ATOM 656 O O . TYR A 1 86 ? 11.683 -11.225 -28.742 1.00 94.44 86 TYR A O 1
ATOM 664 N N . THR A 1 87 ? 10.180 -10.367 -30.173 1.00 94.19 87 THR A N 1
ATOM 665 C CA . THR A 1 87 ? 11.191 -9.616 -30.928 1.00 94.19 87 THR A CA 1
ATOM 666 C C . THR A 1 87 ? 11.794 -8.516 -30.054 1.00 94.19 87 THR A C 1
ATOM 668 O O . THR A 1 87 ? 11.150 -8.011 -29.133 1.00 94.19 87 THR A O 1
ATOM 671 N N . PHE A 1 88 ? 13.040 -8.125 -30.317 1.00 92.31 88 PHE A N 1
ATOM 672 C CA . PHE A 1 88 ? 13.678 -7.037 -29.567 1.00 92.31 88 PHE A CA 1
ATOM 673 C C . PHE A 1 88 ? 12.931 -5.705 -29.720 1.00 92.31 88 PHE A C 1
ATOM 675 O O . PHE A 1 88 ? 12.864 -4.922 -28.774 1.00 92.31 88 PHE A O 1
ATOM 682 N N . GLU A 1 89 ? 12.321 -5.479 -30.884 1.00 90.12 89 GLU A N 1
ATOM 683 C CA . GLU A 1 89 ? 11.426 -4.347 -31.133 1.00 90.12 89 GLU A CA 1
ATOM 684 C C . GLU A 1 89 ? 10.149 -4.441 -30.297 1.00 90.12 89 GLU A C 1
ATOM 686 O O . GLU A 1 89 ? 9.790 -3.469 -29.633 1.00 90.12 89 GLU A O 1
ATOM 691 N N . HIS A 1 90 ? 9.514 -5.619 -30.252 1.00 90.19 90 HIS A N 1
ATOM 692 C CA . HIS A 1 90 ? 8.342 -5.851 -29.409 1.00 90.19 90 HIS A CA 1
ATOM 693 C C . HIS A 1 90 ? 8.681 -5.579 -27.949 1.00 90.19 90 HIS A C 1
ATOM 695 O O . HIS A 1 90 ? 8.029 -4.744 -27.336 1.00 90.19 90 HIS A O 1
ATOM 701 N N . LEU A 1 91 ? 9.759 -6.171 -27.423 1.00 90.69 91 LEU A N 1
ATOM 702 C CA . LEU A 1 91 ? 10.238 -5.944 -26.054 1.00 90.69 91 LEU A CA 1
ATOM 703 C C . LEU A 1 91 ? 10.463 -4.460 -25.761 1.00 90.69 91 LEU A C 1
ATOM 705 O O . LEU A 1 91 ? 10.077 -3.987 -24.694 1.00 90.69 91 LEU A O 1
ATOM 709 N N . ARG A 1 92 ? 11.039 -3.696 -26.693 1.00 85.00 92 ARG A N 1
ATOM 710 C CA . ARG A 1 92 ? 11.166 -2.240 -26.539 1.00 85.00 92 ARG A CA 1
ATOM 711 C C . ARG A 1 92 ? 9.813 -1.529 -26.520 1.00 85.00 92 ARG A C 1
ATOM 713 O O . ARG A 1 92 ? 9.661 -0.591 -25.745 1.00 85.00 92 ARG A O 1
ATOM 720 N N . SER A 1 93 ? 8.856 -1.963 -27.335 1.00 84.56 93 SER A N 1
ATOM 721 C CA . SER A 1 93 ? 7.516 -1.365 -27.402 1.00 84.56 93 SER A CA 1
ATOM 722 C C . SER A 1 93 ? 6.656 -1.664 -26.170 1.00 84.56 93 SER A C 1
ATOM 724 O O . SER A 1 93 ? 5.916 -0.796 -25.721 1.00 84.56 93 SER A O 1
ATOM 726 N N . ILE A 1 94 ? 6.802 -2.859 -25.588 1.00 83.81 94 ILE A N 1
ATOM 727 C CA . ILE A 1 94 ? 6.115 -3.285 -24.360 1.00 83.81 94 ILE A CA 1
ATOM 728 C C . ILE A 1 94 ? 6.959 -3.038 -23.115 1.00 83.81 94 ILE A C 1
ATOM 730 O O . ILE A 1 94 ? 6.684 -3.620 -22.067 1.00 83.81 94 ILE A O 1
ATOM 734 N N . ARG A 1 95 ? 8.023 -2.230 -23.230 1.00 75.88 95 ARG A N 1
ATOM 735 C CA . ARG A 1 95 ? 8.790 -1.802 -22.066 1.00 75.88 95 ARG A CA 1
ATOM 736 C C . ARG A 1 95 ? 7.776 -1.215 -21.083 1.00 75.88 95 ARG A C 1
ATOM 738 O O . ARG A 1 95 ? 7.095 -0.263 -21.479 1.00 75.88 95 ARG A O 1
ATOM 745 N N . PRO A 1 96 ? 7.659 -1.759 -19.855 1.00 64.56 96 PRO A N 1
ATOM 746 C CA . PRO A 1 96 ? 6.824 -1.142 -18.842 1.00 64.56 96 PRO A CA 1
ATOM 747 C C . PRO A 1 96 ? 7.229 0.321 -18.786 1.00 64.56 96 PRO A C 1
ATOM 749 O O . PRO A 1 96 ? 8.427 0.631 -18.815 1.00 64.56 96 PRO A O 1
ATOM 752 N N . ALA A 1 97 ? 6.258 1.228 -18.828 1.00 51.00 97 ALA A N 1
ATOM 753 C CA . ALA A 1 97 ? 6.584 2.618 -18.604 1.00 51.00 97 ALA A CA 1
ATOM 754 C C . ALA A 1 97 ? 7.287 2.666 -17.241 1.00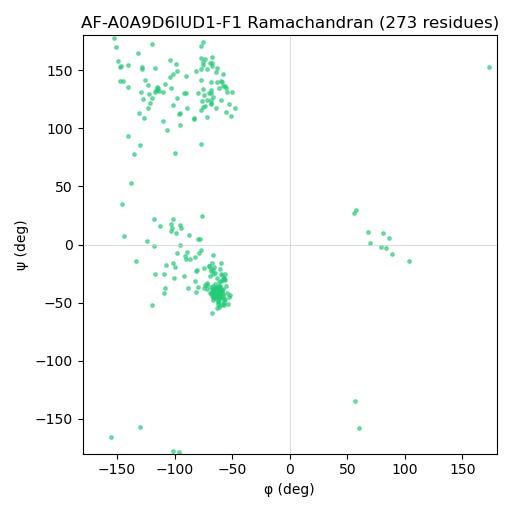 51.00 97 ALA A C 1
ATOM 756 O O . ALA A 1 97 ? 6.649 2.384 -16.232 1.00 51.00 97 ALA A O 1
ATOM 757 N N . SER A 1 98 ? 8.584 3.009 -17.201 1.00 50.72 98 SER A N 1
ATOM 758 C CA . SER A 1 98 ? 9.088 3.757 -16.047 1.00 50.72 98 SER A CA 1
ATOM 759 C C . SER A 1 98 ? 8.105 4.904 -15.950 1.00 50.72 98 SER A C 1
ATOM 761 O O . SER A 1 98 ? 7.967 5.633 -16.939 1.00 50.72 98 SER A O 1
ATOM 763 N N . SER A 1 99 ? 7.275 4.904 -14.911 1.00 43.94 99 SER A N 1
ATOM 764 C CA . SER A 1 99 ? 6.035 5.663 -14.904 1.00 43.94 99 SER A CA 1
ATOM 765 C C . SER A 1 99 ? 6.336 7.085 -15.393 1.00 43.94 99 SER A C 1
ATOM 767 O O . SER A 1 99 ? 7.170 7.801 -14.842 1.00 43.94 99 SER A O 1
ATOM 769 N N . ASN A 1 100 ? 5.745 7.499 -16.519 1.00 40.91 100 ASN A N 1
ATOM 770 C CA . ASN A 1 100 ? 6.099 8.774 -17.171 1.00 40.91 100 ASN A CA 1
ATOM 771 C C . ASN A 1 100 ? 5.495 9.988 -16.425 1.00 40.91 100 ASN A C 1
ATOM 773 O O . ASN A 1 100 ? 5.266 11.053 -16.991 1.00 40.91 100 ASN A O 1
ATOM 777 N N . ALA A 1 101 ? 5.234 9.791 -15.135 1.00 48.72 101 ALA A N 1
ATOM 778 C CA . ALA A 1 101 ? 4.890 10.760 -14.122 1.00 48.72 101 ALA A CA 1
ATOM 779 C C . ALA A 1 101 ? 5.493 10.314 -12.775 1.00 48.72 101 ALA A C 1
ATOM 781 O O . ALA A 1 101 ? 4.847 10.514 -11.755 1.00 48.72 101 ALA A O 1
ATOM 782 N N . GLY A 1 102 ? 6.681 9.693 -12.756 1.00 67.75 102 GLY A N 1
ATOM 783 C CA . GLY A 1 102 ? 7.396 9.201 -11.568 1.00 67.75 102 GLY A CA 1
ATOM 784 C C . GLY A 1 102 ? 8.453 10.174 -11.030 1.00 67.75 102 GLY A C 1
ATOM 785 O O . GLY A 1 102 ? 8.561 11.307 -11.502 1.00 67.75 102 GLY A O 1
ATOM 786 N N . ILE A 1 103 ? 9.165 9.787 -9.974 1.00 77.75 103 ILE A N 1
ATOM 787 C CA . ILE A 1 103 ? 10.409 10.447 -9.527 1.00 77.75 103 ILE A CA 1
ATOM 788 C C . ILE A 1 103 ? 11.576 10.025 -10.428 1.00 77.75 103 ILE A C 1
ATOM 790 O O . ILE A 1 103 ? 11.503 9.007 -11.108 1.00 77.75 103 ILE A O 1
ATOM 794 N N . THR A 1 104 ? 12.660 10.797 -10.433 1.00 83.50 104 THR A N 1
ATOM 795 C CA . THR A 1 104 ? 13.890 10.471 -11.175 1.00 83.50 104 THR A CA 1
ATOM 796 C C . THR A 1 104 ? 15.073 10.338 -10.222 1.00 83.50 104 THR A C 1
ATOM 798 O O . THR A 1 104 ? 14.976 10.693 -9.049 1.00 83.50 104 THR A O 1
ATOM 801 N N . SER A 1 105 ? 16.225 9.890 -10.725 1.00 83.25 105 SER A N 1
ATOM 802 C CA . SER A 1 105 ? 17.469 9.854 -9.944 1.00 83.25 105 SER A CA 1
ATOM 803 C C . SER A 1 105 ? 17.882 11.228 -9.391 1.00 83.25 105 SER A C 1
ATOM 805 O O . SER A 1 105 ? 18.504 11.302 -8.332 1.00 83.25 105 SER A O 1
ATOM 807 N N . GLN A 1 106 ? 17.505 12.309 -10.086 1.00 86.50 106 GLN A N 1
ATOM 808 C CA . GLN A 1 106 ? 17.789 13.691 -9.691 1.00 86.50 106 GLN A CA 1
ATOM 809 C C . GLN A 1 106 ? 16.709 14.308 -8.801 1.00 86.50 106 GLN A C 1
ATOM 811 O O . GLN A 1 106 ? 16.906 15.418 -8.315 1.00 86.50 106 GLN A O 1
ATOM 816 N N . SER A 1 107 ? 15.583 13.622 -8.585 1.00 87.81 107 SER A N 1
ATOM 817 C CA . SER A 1 107 ? 14.566 14.106 -7.656 1.00 87.81 107 SER A CA 1
ATOM 818 C C . SER A 1 107 ? 15.155 14.193 -6.252 1.00 87.81 107 SER A C 1
ATOM 820 O O . SER A 1 107 ? 15.860 13.286 -5.797 1.00 87.81 107 SER A O 1
ATOM 822 N N . THR A 1 108 ? 14.876 15.301 -5.581 1.00 92.38 108 THR A N 1
ATOM 823 C CA . THR A 1 108 ? 15.244 15.512 -4.183 1.00 92.38 108 THR A CA 1
ATOM 824 C C . THR A 1 108 ? 14.455 14.570 -3.283 1.00 92.38 108 THR A C 1
ATOM 826 O O . THR A 1 108 ? 13.338 14.164 -3.611 1.00 92.38 108 THR A O 1
ATOM 829 N N . MET A 1 109 ? 15.000 14.235 -2.118 1.00 90.56 109 MET A N 1
ATOM 830 C CA . MET A 1 109 ? 14.287 13.409 -1.147 1.00 90.56 109 MET A CA 1
ATOM 831 C C . MET A 1 109 ? 12.961 14.043 -0.706 1.00 90.56 109 MET A C 1
ATOM 833 O O . MET A 1 109 ? 12.009 13.311 -0.451 1.00 90.56 109 MET A O 1
ATOM 837 N N . ALA A 1 110 ? 12.859 15.376 -0.675 1.00 85.75 110 ALA A N 1
ATOM 838 C CA . ALA A 1 110 ? 11.597 16.080 -0.451 1.00 85.75 110 ALA A CA 1
ATOM 839 C C . ALA A 1 110 ? 10.549 15.747 -1.526 1.00 85.75 110 ALA A C 1
ATOM 841 O O . ALA A 1 110 ? 9.454 15.308 -1.186 1.00 85.75 110 ALA A O 1
ATOM 842 N N . GLU A 1 111 ? 10.898 15.875 -2.809 1.00 87.56 111 GLU A N 1
ATOM 843 C CA . GLU A 1 111 ? 9.998 15.546 -3.928 1.00 87.56 111 GLU A CA 1
ATOM 844 C C . GLU A 1 111 ? 9.629 14.055 -3.945 1.00 87.56 111 GLU A C 1
ATOM 846 O O . GLU A 1 111 ? 8.496 13.687 -4.259 1.00 87.56 111 GLU A O 1
ATOM 851 N N . VAL A 1 112 ? 10.579 13.181 -3.594 1.00 88.94 112 VAL A N 1
ATOM 852 C CA . VAL A 1 112 ? 10.346 11.735 -3.479 1.00 88.94 112 VAL A CA 1
ATOM 853 C C . VAL A 1 112 ? 9.302 11.436 -2.410 1.00 88.94 112 VAL A C 1
ATOM 855 O O . VAL A 1 112 ? 8.368 10.686 -2.680 1.00 88.94 112 VAL A O 1
ATOM 858 N N . LEU A 1 113 ? 9.438 12.020 -1.219 1.00 85.94 113 LEU A N 1
ATOM 859 C CA . LEU A 1 113 ? 8.526 11.785 -0.098 1.00 85.94 113 LEU A CA 1
ATOM 860 C C . LEU A 1 113 ? 7.168 12.463 -0.285 1.00 85.94 113 LEU A C 1
ATOM 862 O O . LEU A 1 113 ? 6.156 11.900 0.117 1.00 85.94 113 LEU A O 1
ATOM 866 N N . GLU A 1 114 ? 7.133 13.638 -0.913 1.00 81.94 114 GLU A N 1
ATOM 867 C CA . GLU A 1 114 ? 5.883 14.316 -1.266 1.00 81.94 114 GLU A CA 1
ATOM 868 C C . GLU A 1 114 ? 5.046 13.449 -2.209 1.00 81.94 114 GLU A C 1
ATOM 870 O O . GLU A 1 114 ? 3.839 13.286 -2.029 1.00 81.94 114 GLU A O 1
ATOM 875 N N . LYS A 1 115 ? 5.701 12.854 -3.205 1.00 83.06 115 LYS A N 1
ATOM 876 C CA . LYS A 1 115 ? 5.036 12.035 -4.212 1.00 83.06 115 LYS A CA 1
ATOM 877 C C . LYS A 1 115 ? 4.720 10.623 -3.736 1.00 83.06 115 LYS A C 1
ATOM 879 O O . LYS A 1 115 ? 3.691 10.068 -4.109 1.00 83.06 115 LYS A O 1
ATOM 884 N N . TYR A 1 116 ? 5.610 10.051 -2.933 1.00 84.31 116 TYR A N 1
ATOM 885 C CA . TYR A 1 116 ? 5.505 8.703 -2.393 1.00 84.31 116 TYR A CA 1
ATOM 886 C C . TYR A 1 116 ? 5.735 8.759 -0.879 1.00 84.31 116 TYR A C 1
ATOM 888 O O . TYR A 1 116 ? 6.857 8.527 -0.415 1.00 84.31 116 TYR A O 1
ATOM 896 N N . PRO A 1 117 ? 4.689 9.029 -0.078 1.00 78.75 117 PRO A N 1
ATOM 897 C CA . PRO A 1 117 ? 4.815 9.116 1.377 1.00 78.75 117 PRO A CA 1
ATOM 898 C C . PRO A 1 117 ? 5.395 7.843 2.014 1.00 78.75 117 PRO A C 1
ATOM 900 O O . PRO A 1 117 ? 6.092 7.911 3.025 1.00 78.75 117 PRO A O 1
ATOM 903 N N . GLY A 1 118 ? 5.180 6.671 1.398 1.00 79.31 118 GLY A N 1
ATOM 904 C CA . GLY A 1 118 ? 5.774 5.404 1.831 1.00 79.31 118 GLY A CA 1
ATOM 905 C C . GLY A 1 118 ? 7.251 5.202 1.460 1.00 79.31 118 GLY A C 1
ATOM 906 O O . GLY A 1 118 ? 7.838 4.194 1.865 1.00 79.31 118 GLY A O 1
ATOM 907 N N . ALA A 1 119 ? 7.876 6.112 0.702 1.00 85.69 119 ALA A N 1
ATOM 908 C CA . ALA A 1 119 ? 9.227 5.921 0.172 1.00 85.69 119 ALA A CA 1
ATOM 909 C C . ALA A 1 119 ? 10.283 5.787 1.270 1.00 85.69 119 ALA A C 1
ATOM 911 O O . ALA A 1 119 ? 11.179 4.958 1.137 1.00 85.69 119 ALA A O 1
ATOM 912 N N . LYS A 1 120 ? 10.163 6.532 2.377 1.00 84.31 120 LYS A N 1
ATOM 913 C CA . LYS A 1 120 ? 11.093 6.421 3.512 1.00 84.31 120 LYS A CA 1
ATOM 914 C C . LYS A 1 120 ? 11.139 4.992 4.052 1.00 84.31 120 LYS A C 1
ATOM 916 O O . LYS A 1 120 ? 12.208 4.394 4.154 1.00 84.31 120 LYS A O 1
ATOM 921 N N . SER A 1 121 ? 9.978 4.420 4.359 1.00 77.56 121 SER A N 1
ATOM 922 C CA . SER A 1 121 ? 9.879 3.068 4.908 1.00 77.56 121 SER A CA 1
ATOM 923 C C . SER A 1 121 ? 10.284 2.022 3.862 1.00 77.56 121 SER A C 1
ATOM 925 O O . SER A 1 121 ? 10.943 1.039 4.203 1.00 77.56 121 SER A O 1
ATOM 927 N N . ALA A 1 122 ? 9.950 2.237 2.585 1.00 83.31 122 ALA A N 1
ATOM 928 C CA . ALA A 1 122 ? 10.361 1.367 1.483 1.00 83.31 122 ALA A CA 1
ATOM 929 C C . ALA A 1 122 ? 11.891 1.319 1.325 1.00 83.31 122 ALA A C 1
ATOM 931 O O . ALA A 1 122 ? 12.467 0.232 1.202 1.00 83.31 122 ALA A O 1
ATOM 932 N N . LEU A 1 123 ? 12.537 2.486 1.380 1.00 86.44 123 LEU A N 1
ATOM 933 C CA . LEU A 1 123 ? 13.985 2.657 1.319 1.00 86.44 123 LEU A CA 1
ATOM 934 C C . LEU A 1 123 ? 14.680 2.020 2.522 1.00 86.44 123 LEU A C 1
ATOM 936 O O . LEU A 1 123 ? 15.639 1.265 2.357 1.00 86.44 123 LEU A O 1
ATOM 940 N N . PHE A 1 124 ? 14.163 2.258 3.727 1.00 83.12 124 PHE A N 1
ATOM 941 C CA . PHE A 1 124 ? 14.721 1.687 4.946 1.00 83.12 124 PHE A CA 1
ATOM 942 C C . PHE A 1 124 ? 14.649 0.156 4.956 1.00 83.12 124 PHE A C 1
ATOM 944 O O . PHE A 1 124 ? 15.661 -0.503 5.181 1.00 83.12 124 PHE A O 1
ATOM 951 N N . ARG A 1 125 ? 13.484 -0.429 4.648 1.00 74.44 125 ARG A N 1
ATOM 952 C CA . ARG A 1 125 ? 13.258 -1.887 4.725 1.00 74.44 125 ARG A CA 1
ATOM 953 C C . ARG A 1 125 ? 14.191 -2.704 3.838 1.00 74.44 125 ARG A C 1
ATOM 955 O O . ARG A 1 125 ? 14.488 -3.848 4.166 1.00 74.44 125 ARG A O 1
ATOM 962 N N . ARG A 1 126 ? 14.602 -2.149 2.697 1.00 79.56 126 ARG A N 1
ATOM 963 C CA . ARG A 1 126 ? 15.395 -2.879 1.702 1.00 79.56 126 ARG A CA 1
ATOM 964 C C . ARG A 1 126 ? 16.847 -2.431 1.629 1.00 79.56 126 ARG A C 1
ATOM 966 O O . ARG A 1 126 ? 17.726 -3.269 1.449 1.00 79.56 126 ARG A O 1
ATOM 973 N N . TYR A 1 127 ? 17.098 -1.136 1.786 1.00 81.56 127 TYR A N 1
ATOM 974 C CA . TYR A 1 127 ? 18.418 -0.538 1.587 1.00 81.56 127 TYR A CA 1
ATOM 975 C C . TYR A 1 127 ? 18.983 0.100 2.862 1.00 81.56 127 TYR A C 1
ATOM 977 O O . TYR A 1 127 ? 20.106 0.591 2.836 1.00 81.56 127 TYR A O 1
ATOM 985 N N . HIS A 1 128 ? 18.245 0.076 3.980 1.00 80.50 128 HIS A N 1
ATOM 986 C CA . HIS A 1 128 ? 18.646 0.663 5.268 1.00 80.50 128 HIS A CA 1
ATOM 987 C C . HIS A 1 128 ? 18.953 2.170 5.197 1.00 80.50 128 HIS A C 1
ATOM 989 O O . HIS A 1 128 ? 19.750 2.700 5.972 1.00 80.50 128 HIS A O 1
ATOM 995 N N . VAL A 1 129 ? 18.284 2.868 4.279 1.00 82.69 129 VAL A N 1
ATOM 996 C CA . VAL A 1 129 ? 18.394 4.316 4.063 1.00 82.69 129 VAL A CA 1
ATOM 997 C C . VAL A 1 129 ? 17.339 5.049 4.900 1.00 82.69 129 VAL A C 1
ATOM 999 O O . VAL A 1 129 ? 16.164 4.695 4.849 1.00 82.69 129 VAL A O 1
ATOM 1002 N N . GLY A 1 130 ? 17.733 6.081 5.653 1.00 73.12 130 GLY A N 1
ATOM 1003 C CA . GLY A 1 130 ? 16.816 7.012 6.330 1.00 73.12 130 GLY A CA 1
ATOM 1004 C C . GLY A 1 130 ? 16.211 6.561 7.665 1.00 73.12 130 GLY A C 1
ATOM 1005 O O . GLY A 1 130 ? 15.291 7.221 8.153 1.00 73.12 130 GLY A O 1
ATOM 1006 N N . GLY A 1 131 ? 16.679 5.451 8.251 1.00 62.50 131 GLY A N 1
ATOM 1007 C CA . GLY A 1 131 ? 16.119 4.891 9.495 1.00 62.50 131 GLY A CA 1
ATOM 1008 C C . GLY A 1 131 ? 16.900 5.161 10.786 1.00 62.50 131 GLY A C 1
ATOM 1009 O O . GLY A 1 131 ? 16.334 5.014 11.864 1.00 62.50 131 GLY A O 1
ATOM 1010 N N . CYS A 1 132 ? 18.164 5.580 10.701 1.00 56.75 132 CYS A N 1
ATOM 1011 C CA . CYS A 1 132 ? 19.028 5.902 11.844 1.00 56.75 132 CYS A CA 1
ATOM 1012 C C . CYS A 1 132 ? 19.723 7.255 11.630 1.00 56.75 132 CYS A C 1
ATOM 1014 O O . CYS A 1 132 ? 19.806 7.748 10.505 1.00 56.75 132 CYS A O 1
ATOM 1016 N N . SER A 1 133 ? 20.285 7.822 12.702 1.00 54.09 133 SER A N 1
ATOM 1017 C CA . SER A 1 133 ? 21.069 9.068 12.676 1.00 54.09 133 SER A CA 1
ATOM 1018 C C . SER A 1 133 ? 22.268 9.025 11.719 1.00 54.09 133 SER A C 1
ATOM 1020 O O . SER A 1 133 ? 22.613 10.048 11.140 1.00 54.09 133 SER A O 1
ATOM 1022 N N . ASP A 1 134 ? 22.854 7.844 11.500 1.00 49.41 134 ASP A N 1
ATOM 1023 C CA . ASP A 1 134 ? 24.041 7.663 10.648 1.00 49.41 134 ASP A CA 1
ATOM 1024 C C . ASP A 1 134 ? 23.706 7.387 9.171 1.00 49.41 134 ASP A C 1
ATOM 1026 O O . ASP A 1 134 ? 24.580 7.446 8.309 1.00 49.41 134 ASP A O 1
ATOM 1030 N N . CYS A 1 135 ? 22.441 7.084 8.865 1.00 60.09 135 CYS A N 1
ATOM 1031 C CA . CYS A 1 135 ? 21.943 6.841 7.507 1.00 60.09 135 CYS A CA 1
ATOM 1032 C C . CYS A 1 135 ? 20.871 7.852 7.081 1.00 60.09 135 CYS A C 1
ATOM 1034 O O . CYS A 1 135 ? 20.061 7.573 6.195 1.00 60.09 135 CYS A O 1
ATOM 1036 N N . GLY A 1 136 ? 20.858 9.016 7.734 1.00 72.19 136 GLY A N 1
ATOM 1037 C CA . GLY A 1 136 ? 19.993 10.136 7.394 1.00 72.19 136 GLY A CA 1
ATOM 1038 C C . GLY A 1 136 ? 20.353 10.767 6.047 1.00 72.19 136 GLY A C 1
ATOM 1039 O O . GLY A 1 136 ? 21.483 10.680 5.567 1.00 72.19 136 GLY A O 1
ATOM 1040 N N . TYR A 1 137 ? 19.366 11.419 5.447 1.00 85.88 137 TYR A N 1
ATOM 1041 C CA . TYR A 1 137 ? 19.513 12.250 4.259 1.00 85.88 137 TYR A CA 1
ATOM 1042 C C . TYR A 1 137 ? 18.880 13.610 4.528 1.00 85.88 137 TYR A C 1
ATOM 1044 O O . TYR A 1 137 ? 17.921 13.713 5.297 1.00 85.88 137 TYR A O 1
ATOM 1052 N N . GLU A 1 138 ? 19.393 14.642 3.868 1.00 87.62 138 GLU A N 1
ATOM 1053 C CA . GLU A 1 138 ? 18.747 15.951 3.886 1.00 87.62 138 GLU A CA 1
ATOM 1054 C C . GLU A 1 138 ? 17.592 15.981 2.872 1.00 87.62 138 GLU A C 1
ATOM 1056 O O . GLU A 1 138 ? 17.684 15.332 1.826 1.00 87.62 138 GLU A O 1
ATOM 1061 N N . PRO A 1 139 ? 16.510 16.748 3.105 1.00 86.81 139 PRO A N 1
ATOM 1062 C CA . PRO A 1 139 ? 15.411 16.869 2.140 1.00 86.81 139 PRO A CA 1
ATOM 1063 C C . PRO A 1 139 ? 15.862 17.350 0.751 1.00 86.81 139 PRO A C 1
ATOM 1065 O O . PRO A 1 139 ? 15.209 17.052 -0.245 1.00 86.81 139 PRO A O 1
ATOM 1068 N N . THR A 1 140 ? 16.980 18.078 0.686 1.00 90.38 140 THR A N 1
ATOM 1069 C CA . THR A 1 140 ? 17.593 18.595 -0.544 1.00 90.38 140 THR A CA 1
ATOM 1070 C C . THR A 1 140 ? 18.548 17.614 -1.225 1.00 90.38 140 THR A C 1
ATOM 1072 O O . THR A 1 140 ? 18.927 17.863 -2.370 1.00 90.38 140 THR A O 1
ATOM 1075 N N . ASP A 1 141 ? 18.947 16.518 -0.567 1.00 91.38 141 ASP A N 1
ATOM 1076 C CA . ASP A 1 141 ? 19.775 15.490 -1.202 1.00 91.38 141 ASP A CA 1
ATOM 1077 C C . ASP A 1 141 ? 18.991 14.851 -2.362 1.00 91.38 141 ASP A C 1
ATOM 1079 O O . ASP A 1 141 ? 17.794 14.584 -2.241 1.00 91.38 141 ASP A O 1
ATOM 1083 N N . THR A 1 142 ? 19.654 14.575 -3.488 1.00 92.62 142 THR A N 1
ATOM 1084 C CA . THR A 1 142 ? 19.035 13.814 -4.585 1.00 92.62 142 THR A CA 1
ATOM 1085 C C . THR A 1 142 ? 18.995 12.328 -4.254 1.00 92.62 142 THR A C 1
ATOM 1087 O O . THR 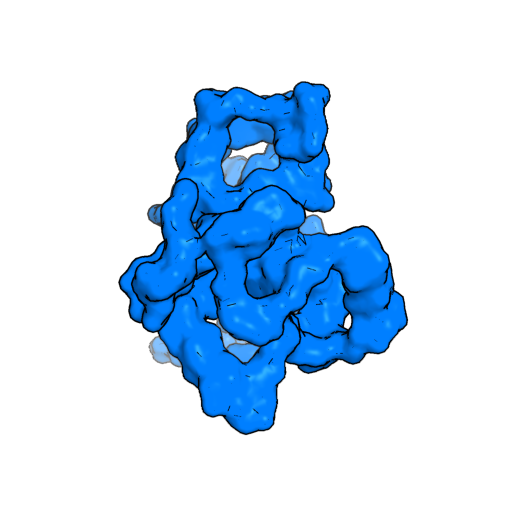A 1 142 ? 19.882 11.815 -3.564 1.00 92.62 142 THR A O 1
ATOM 1090 N N . LEU A 1 143 ? 18.007 11.611 -4.793 1.00 88.75 143 LEU A N 1
ATOM 1091 C CA . LEU A 1 143 ? 17.890 10.164 -4.611 1.00 88.75 143 LEU A CA 1
ATOM 1092 C C . LEU A 1 143 ? 19.192 9.442 -4.991 1.00 88.75 143 LEU A C 1
ATOM 1094 O O . LEU A 1 143 ? 19.684 8.616 -4.228 1.00 88.75 143 LEU A O 1
ATOM 1098 N N . GLU A 1 144 ? 19.807 9.792 -6.123 1.00 87.50 144 GLU A N 1
ATOM 1099 C CA . GLU A 1 144 ? 21.100 9.232 -6.528 1.00 87.50 144 GLU A CA 1
ATOM 1100 C C . GLU A 1 144 ? 22.210 9.497 -5.501 1.00 87.50 144 GLU A C 1
ATOM 1102 O O . GLU A 1 144 ? 22.970 8.586 -5.166 1.00 87.50 144 GLU A O 1
ATOM 1107 N N . ALA A 1 145 ? 22.308 10.724 -4.977 1.00 87.81 145 ALA A N 1
ATOM 1108 C CA . ALA A 1 145 ? 23.333 11.078 -4.001 1.00 87.81 145 ALA A CA 1
ATOM 1109 C C . ALA A 1 145 ? 23.169 10.286 -2.700 1.00 87.81 145 ALA A C 1
ATOM 1111 O O . ALA A 1 145 ? 24.159 9.782 -2.163 1.00 87.81 145 ALA A O 1
ATOM 1112 N N . VAL A 1 146 ? 21.930 10.131 -2.223 1.00 89.62 146 VAL A N 1
ATOM 1113 C CA . VAL A 1 146 ? 21.619 9.307 -1.050 1.00 89.62 146 VAL A CA 1
ATOM 1114 C C . VAL A 1 146 ? 22.013 7.856 -1.310 1.00 89.62 146 VAL A C 1
ATOM 1116 O O . VAL A 1 146 ? 22.805 7.288 -0.564 1.00 89.62 146 VAL A O 1
ATOM 1119 N N . LEU A 1 147 ? 21.543 7.259 -2.403 1.00 86.94 147 LEU A N 1
ATOM 1120 C CA . LEU A 1 147 ? 21.814 5.855 -2.721 1.00 86.94 147 LEU A CA 1
ATOM 1121 C C . LEU A 1 147 ? 23.307 5.560 -2.878 1.00 86.94 147 LEU A C 1
ATOM 1123 O O . LEU A 1 147 ? 23.794 4.537 -2.388 1.00 86.94 147 LEU A O 1
ATOM 1127 N N . ARG A 1 148 ? 24.064 6.496 -3.456 1.00 84.81 148 ARG A N 1
ATOM 1128 C CA . ARG A 1 148 ? 25.518 6.389 -3.579 1.00 84.81 148 ARG A CA 1
ATOM 1129 C C . ARG A 1 148 ? 26.224 6.353 -2.224 1.00 84.81 148 ARG A C 1
ATOM 1131 O O . ARG A 1 148 ? 27.146 5.554 -2.069 1.00 84.81 148 ARG A O 1
ATOM 1138 N N . LYS A 1 149 ? 25.792 7.160 -1.242 1.00 86.25 149 LYS A N 1
ATOM 1139 C CA . LYS A 1 149 ? 26.319 7.117 0.142 1.00 86.25 149 LYS A CA 1
ATOM 1140 C C . LYS A 1 149 ? 26.106 5.737 0.788 1.00 86.25 149 LYS A C 1
ATOM 1142 O O . LYS A 1 149 ? 26.880 5.343 1.654 1.00 86.25 149 LYS A O 1
ATOM 1147 N N . HIS A 1 150 ? 25.102 4.992 0.325 1.00 82.50 150 HIS A N 1
ATOM 1148 C CA . HIS A 1 150 ? 24.730 3.666 0.821 1.00 82.50 150 HIS A CA 1
ATOM 1149 C C . HIS A 1 150 ? 25.195 2.500 -0.069 1.00 82.50 150 HIS A C 1
ATOM 1151 O O . HIS A 1 150 ? 24.745 1.372 0.121 1.00 82.50 150 HIS A O 1
ATOM 1157 N N . ASN A 1 151 ? 26.108 2.737 -1.021 1.00 80.38 151 ASN A N 1
ATOM 1158 C CA . ASN A 1 151 ? 26.595 1.732 -1.979 1.00 80.38 151 ASN A CA 1
ATOM 1159 C C . ASN A 1 151 ? 25.480 1.050 -2.800 1.00 80.38 151 ASN A C 1
ATOM 1161 O O . ASN A 1 151 ? 25.644 -0.078 -3.269 1.00 80.38 151 ASN A O 1
ATOM 1165 N N . VAL A 1 152 ? 24.355 1.738 -3.009 1.00 78.94 152 VAL A N 1
ATOM 1166 C CA . VAL A 1 152 ? 23.266 1.281 -3.875 1.00 78.94 152 VAL A CA 1
ATOM 1167 C C . VAL A 1 152 ? 23.457 1.905 -5.254 1.00 78.94 152 VAL A C 1
ATOM 1169 O O . VAL A 1 152 ? 23.385 3.120 -5.413 1.00 78.94 152 VAL A O 1
ATOM 1172 N N . LEU A 1 153 ? 23.755 1.068 -6.249 1.00 71.69 153 LEU A N 1
ATOM 1173 C CA . LEU A 1 153 ? 24.166 1.521 -7.586 1.00 71.69 153 LEU A CA 1
ATOM 1174 C C . LEU A 1 153 ? 23.035 1.491 -8.624 1.00 71.69 153 LEU A C 1
ATOM 1176 O O . LEU A 1 153 ? 23.139 2.151 -9.653 1.00 71.69 153 LEU A O 1
ATOM 1180 N N . ASP A 1 154 ? 21.966 0.738 -8.368 1.00 76.38 154 ASP A N 1
ATOM 1181 C CA . ASP A 1 154 ? 20.836 0.588 -9.289 1.00 76.38 154 ASP A CA 1
ATOM 1182 C C . ASP A 1 154 ? 19.680 1.506 -8.869 1.00 76.38 154 ASP A C 1
ATOM 1184 O O . ASP A 1 154 ? 18.727 1.091 -8.212 1.00 76.38 154 ASP A O 1
ATOM 1188 N N . VAL A 1 155 ? 19.801 2.793 -9.207 1.00 77.56 155 VAL A N 1
ATOM 1189 C CA . VAL A 1 155 ? 18.808 3.822 -8.846 1.00 77.56 155 VAL A CA 1
ATOM 1190 C C . VAL A 1 155 ? 17.439 3.523 -9.459 1.00 77.56 155 VAL A C 1
ATOM 1192 O O . VAL A 1 155 ? 16.410 3.741 -8.825 1.00 77.56 155 VAL A O 1
ATOM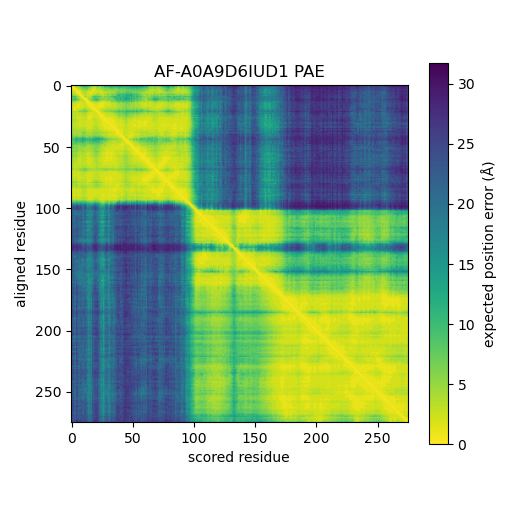 1195 N N . GLU A 1 156 ? 17.420 2.970 -10.670 1.00 74.81 156 GLU A N 1
ATOM 1196 C CA . GLU A 1 156 ? 16.190 2.596 -11.369 1.00 74.81 156 GLU A CA 1
ATOM 1197 C C . GLU A 1 156 ? 15.441 1.469 -10.645 1.00 74.81 156 GLU A C 1
ATOM 1199 O O . GLU A 1 156 ? 14.211 1.463 -10.589 1.00 74.81 156 GLU A O 1
ATOM 1204 N N . GLU A 1 157 ? 16.161 0.508 -10.065 1.00 78.81 157 GLU A N 1
ATOM 1205 C CA . GLU A 1 157 ? 15.558 -0.541 -9.242 1.00 78.81 157 GLU A CA 1
ATOM 1206 C C . GLU A 1 157 ? 14.976 0.002 -7.942 1.00 78.81 157 GLU A C 1
ATOM 1208 O O . GLU A 1 157 ? 13.877 -0.402 -7.561 1.00 78.81 157 GLU A O 1
ATOM 1213 N N . VAL A 1 158 ? 15.642 0.975 -7.320 1.00 81.50 158 VAL A N 1
ATOM 1214 C CA . VAL A 1 158 ? 15.113 1.652 -6.134 1.00 81.50 158 VAL A CA 1
ATOM 1215 C C . VAL A 1 158 ? 13.834 2.419 -6.450 1.00 81.50 158 VAL A C 1
ATOM 1217 O O . VAL A 1 158 ? 12.865 2.305 -5.701 1.00 81.50 158 VAL A O 1
ATOM 1220 N N . ILE A 1 159 ? 13.802 3.171 -7.556 1.00 82.56 159 ILE A N 1
ATOM 1221 C CA . ILE A 1 159 ? 12.601 3.904 -7.984 1.00 82.56 159 ILE A CA 1
ATOM 1222 C C . ILE A 1 159 ? 11.434 2.929 -8.161 1.00 82.56 159 ILE A C 1
ATOM 1224 O O . ILE A 1 159 ? 10.375 3.131 -7.569 1.00 82.56 159 ILE A O 1
ATOM 1228 N N . ARG A 1 160 ? 11.649 1.809 -8.864 1.00 78.31 160 ARG A N 1
ATOM 1229 C CA . ARG A 1 160 ? 10.619 0.768 -9.019 1.00 78.31 160 ARG A CA 1
ATOM 1230 C C . ARG A 1 160 ? 10.186 0.154 -7.689 1.00 78.31 160 ARG A C 1
ATOM 1232 O O . ARG A 1 160 ? 9.011 -0.153 -7.507 1.00 78.31 160 ARG A O 1
ATOM 1239 N N . HIS A 1 161 ? 11.117 -0.057 -6.760 1.00 80.50 161 HIS A N 1
ATOM 1240 C CA . HIS A 1 161 ? 10.800 -0.573 -5.426 1.00 80.50 161 HIS A CA 1
ATOM 1241 C C . HIS A 1 161 ? 9.922 0.406 -4.635 1.00 80.50 161 HIS A C 1
ATOM 1243 O O . HIS A 1 161 ? 8.964 -0.026 -3.994 1.00 80.50 161 HIS A O 1
ATOM 1249 N N . ILE A 1 162 ? 10.203 1.710 -4.718 1.00 85.31 162 ILE A N 1
ATOM 1250 C CA . ILE A 1 162 ? 9.372 2.765 -4.119 1.00 85.31 162 ILE A CA 1
ATOM 1251 C C . ILE A 1 162 ? 7.970 2.755 -4.739 1.00 85.31 162 ILE A C 1
ATOM 1253 O O . ILE A 1 162 ? 6.987 2.673 -4.004 1.00 85.31 162 ILE A O 1
ATOM 1257 N N . GLU A 1 163 ? 7.875 2.769 -6.070 1.00 82.81 163 GLU A N 1
ATOM 1258 C CA . GLU A 1 163 ? 6.599 2.753 -6.798 1.00 82.81 163 GLU A CA 1
ATOM 1259 C C . GLU A 1 163 ? 5.750 1.529 -6.422 1.00 82.81 163 GLU A C 1
ATOM 1261 O O . GLU A 1 163 ? 4.597 1.667 -6.014 1.00 82.81 163 GLU A O 1
ATOM 1266 N N . ARG A 1 164 ? 6.344 0.329 -6.454 1.00 80.50 164 ARG A N 1
ATOM 1267 C CA . ARG A 1 164 ? 5.665 -0.917 -6.068 1.00 80.50 164 ARG A CA 1
ATOM 1268 C C . ARG A 1 164 ? 5.224 -0.903 -4.606 1.00 80.50 164 ARG A C 1
ATOM 1270 O O . ARG A 1 164 ? 4.156 -1.420 -4.279 1.00 80.50 164 ARG A O 1
ATOM 1277 N N . SER A 1 165 ? 6.044 -0.349 -3.712 1.00 82.00 165 SER A N 1
ATOM 1278 C CA . SER A 1 165 ? 5.675 -0.224 -2.302 1.00 82.00 165 SER A CA 1
ATOM 1279 C C . SER A 1 165 ? 4.477 0.704 -2.121 1.00 82.00 165 SER A C 1
ATOM 1281 O O . SER A 1 165 ? 3.627 0.417 -1.280 1.00 82.00 165 SER A O 1
ATOM 1283 N N . GLU A 1 166 ? 4.384 1.785 -2.895 1.00 84.06 166 GLU A N 1
ATOM 1284 C CA . GLU A 1 166 ? 3.244 2.696 -2.825 1.00 84.06 166 GLU A CA 1
ATOM 1285 C C . GLU A 1 166 ? 1.964 2.037 -3.344 1.00 84.06 166 GLU A C 1
ATOM 1287 O O . GLU A 1 166 ? 0.928 2.126 -2.694 1.00 84.06 166 GLU A O 1
ATOM 1292 N N . GLU A 1 167 ? 2.027 1.285 -4.445 1.00 80.25 167 GLU A N 1
ATOM 1293 C CA . GLU A 1 167 ? 0.872 0.524 -4.941 1.00 80.25 167 GLU A CA 1
ATOM 1294 C C . GLU A 1 167 ? 0.349 -0.489 -3.914 1.00 80.25 167 GLU A C 1
ATOM 1296 O O . GLU A 1 167 ? -0.861 -0.680 -3.769 1.00 80.25 167 GLU A O 1
ATOM 1301 N N . LEU A 1 168 ? 1.254 -1.150 -3.186 1.00 79.75 168 LEU A N 1
ATOM 1302 C CA . LEU A 1 168 ? 0.887 -2.056 -2.098 1.00 79.75 168 LEU A CA 1
ATOM 1303 C C . LEU A 1 168 ? 0.274 -1.296 -0.918 1.00 79.75 168 LEU A C 1
ATOM 1305 O O . LEU A 1 168 ? -0.759 -1.715 -0.397 1.00 79.75 168 LEU A O 1
ATOM 1309 N N . ASN A 1 169 ? 0.868 -0.168 -0.530 1.00 85.00 169 ASN A N 1
ATOM 1310 C CA . ASN A 1 169 ? 0.358 0.682 0.543 1.00 85.00 169 ASN A CA 1
ATOM 1311 C C . ASN A 1 169 ? -1.031 1.252 0.212 1.00 85.00 169 ASN A C 1
ATOM 1313 O O . ASN A 1 169 ? -1.904 1.290 1.076 1.00 85.00 169 ASN A O 1
ATOM 1317 N N . ALA A 1 170 ? -1.275 1.640 -1.040 1.00 84.75 170 ALA A N 1
ATOM 1318 C CA . ALA A 1 170 ? -2.566 2.146 -1.493 1.00 84.75 170 ALA A CA 1
ATOM 1319 C C . ALA A 1 170 ? -3.688 1.110 -1.313 1.00 84.75 170 ALA A C 1
ATOM 1321 O O . ALA A 1 170 ? -4.805 1.466 -0.942 1.00 84.75 170 ALA A O 1
ATOM 1322 N N . LYS A 1 171 ? -3.391 -0.184 -1.506 1.00 88.56 171 LYS A N 1
ATOM 1323 C CA . LYS A 1 171 ? -4.367 -1.279 -1.336 1.00 88.56 171 LYS A CA 1
ATOM 1324 C C . LYS A 1 171 ? -4.794 -1.504 0.112 1.00 88.56 171 LYS A C 1
ATOM 1326 O O . LYS A 1 171 ? -5.855 -2.079 0.335 1.00 88.56 171 LYS A O 1
ATOM 1331 N N . ILE A 1 172 ? -3.983 -1.083 1.079 1.00 92.94 172 ILE A N 1
ATOM 1332 C CA . ILE A 1 172 ? -4.262 -1.268 2.507 1.00 92.94 172 ILE A CA 1
ATOM 1333 C C . ILE A 1 172 ? -4.768 0.015 3.174 1.00 92.94 172 ILE A C 1
ATOM 1335 O O . ILE A 1 172 ? -4.837 0.083 4.396 1.00 92.94 172 ILE A O 1
ATOM 1339 N N . ARG A 1 173 ? -5.123 1.051 2.409 1.00 93.88 173 ARG A N 1
ATOM 1340 C CA . ARG A 1 173 ? -5.745 2.267 2.946 1.00 93.88 173 ARG A CA 1
ATOM 1341 C C . ARG A 1 173 ? -7.266 2.154 2.954 1.00 93.88 173 ARG A C 1
ATOM 1343 O O . ARG A 1 173 ? -7.864 1.580 2.047 1.00 93.88 173 ARG A O 1
ATOM 1350 N N . ILE A 1 174 ? -7.898 2.747 3.963 1.00 96.06 174 ILE A N 1
ATOM 1351 C CA . ILE A 1 174 ? -9.354 2.890 4.046 1.00 96.06 174 ILE A CA 1
ATOM 1352 C C . ILE A 1 174 ? -9.736 4.341 4.337 1.00 96.06 174 ILE A C 1
ATOM 1354 O O . ILE A 1 174 ? -9.204 4.959 5.255 1.00 96.06 174 ILE A O 1
ATOM 1358 N N . ALA A 1 175 ? -10.679 4.881 3.565 1.00 96.81 175 ALA A N 1
ATOM 1359 C CA . ALA A 1 175 ? -11.198 6.229 3.777 1.00 96.81 175 ALA A CA 1
ATOM 1360 C C . ALA A 1 175 ? -12.087 6.303 5.041 1.00 96.81 175 ALA A C 1
ATOM 1362 O O . ALA A 1 175 ? -12.789 5.328 5.338 1.00 96.81 175 ALA A O 1
ATOM 1363 N N . PRO A 1 176 ? -12.170 7.459 5.734 1.00 97.88 176 PRO A N 1
ATOM 1364 C CA . PRO A 1 176 ? -12.973 7.609 6.954 1.00 97.88 176 PRO A CA 1
ATOM 1365 C C . PRO A 1 176 ? -14.432 7.154 6.812 1.00 97.88 176 PRO A C 1
ATOM 1367 O O . PRO A 1 176 ? -14.955 6.432 7.660 1.00 97.88 176 PRO A O 1
ATOM 1370 N N . LYS A 1 177 ? -15.085 7.503 5.697 1.00 97.50 177 LYS A N 1
ATOM 1371 C CA . LYS A 1 177 ? -16.484 7.123 5.427 1.00 97.50 177 LYS A CA 1
ATOM 1372 C C . LYS A 1 177 ? -16.671 5.617 5.276 1.00 97.50 177 LYS A C 1
ATOM 1374 O O . LYS A 1 177 ? -17.672 5.077 5.743 1.00 97.50 177 LYS A O 1
ATOM 1379 N N . GLU A 1 178 ? -15.720 4.936 4.643 1.00 97.38 178 GLU A N 1
ATOM 1380 C CA . GLU A 1 178 ? -15.766 3.481 4.494 1.00 97.38 178 GLU A CA 1
ATOM 1381 C C . GLU A 1 178 ? -15.486 2.788 5.828 1.00 97.38 178 GLU A C 1
ATOM 1383 O O . GLU A 1 178 ? -16.179 1.832 6.173 1.00 97.38 178 GLU A O 1
ATOM 1388 N N . LEU A 1 179 ? -14.561 3.319 6.636 1.00 97.88 179 LEU A N 1
ATOM 1389 C CA . LEU A 1 179 ? -14.353 2.824 7.994 1.00 97.88 179 LEU A CA 1
ATOM 1390 C C . LEU A 1 179 ? -15.619 2.980 8.846 1.00 97.88 179 LEU A C 1
ATOM 1392 O O . LEU A 1 179 ? -16.007 2.029 9.520 1.00 97.88 179 LEU A O 1
ATOM 1396 N N . LYS A 1 180 ? -16.314 4.123 8.778 1.00 97.94 180 LYS A N 1
ATOM 1397 C CA . LYS A 1 180 ? -17.573 4.322 9.513 1.00 97.94 180 LYS A CA 1
ATOM 1398 C C . LYS A 1 180 ? -18.620 3.271 9.145 1.00 97.94 180 LYS A C 1
ATOM 1400 O O . LYS A 1 180 ? -19.210 2.672 10.037 1.00 97.94 180 LYS A O 1
ATOM 1405 N N . LYS A 1 181 ? -18.788 2.972 7.851 1.00 97.38 181 LYS A N 1
ATOM 1406 C CA . LYS A 1 181 ? -19.680 1.891 7.393 1.00 97.38 181 LYS A CA 1
ATOM 1407 C C . LYS A 1 181 ? -19.285 0.526 7.957 1.00 97.38 181 LYS A C 1
ATOM 1409 O O . LYS A 1 181 ? -20.163 -0.265 8.286 1.00 97.38 181 LYS A O 1
ATOM 1414 N N . LEU A 1 182 ? -17.984 0.230 8.046 1.00 96.19 182 LEU A N 1
ATOM 1415 C CA . LEU A 1 182 ? -17.506 -1.025 8.630 1.00 96.19 182 LEU A CA 1
ATOM 1416 C C . LEU A 1 182 ? -17.772 -1.098 10.136 1.00 96.19 182 LEU A C 1
ATOM 1418 O O . LEU A 1 182 ? -18.159 -2.162 10.616 1.00 96.19 182 LEU A O 1
ATOM 1422 N N . LEU A 1 183 ? -17.578 0.006 10.861 1.00 97.06 183 LEU A N 1
ATOM 1423 C CA . LEU A 1 183 ? -17.832 0.093 12.302 1.00 97.06 183 LEU A CA 1
ATOM 1424 C C . LEU A 1 183 ? -19.325 -0.031 12.635 1.00 97.06 183 LEU A C 1
ATOM 1426 O O . LEU A 1 183 ? -19.671 -0.677 13.617 1.00 97.06 183 LEU A O 1
ATOM 1430 N N . ASP A 1 184 ? -20.201 0.506 11.784 1.00 96.44 184 ASP A N 1
ATOM 1431 C CA . ASP A 1 184 ? -21.663 0.386 11.922 1.00 96.44 184 ASP A CA 1
ATOM 1432 C C . ASP A 1 184 ? -22.210 -0.970 11.440 1.00 96.44 184 ASP A C 1
ATOM 1434 O O . ASP A 1 184 ? -23.403 -1.260 11.559 1.00 96.44 184 ASP A O 1
ATOM 1438 N N . GLY A 1 185 ? -21.350 -1.793 10.838 1.00 94.62 185 GLY A N 1
ATOM 1439 C CA . GLY A 1 185 ? -21.707 -3.093 10.295 1.00 94.62 185 GLY A CA 1
ATOM 1440 C C . GLY A 1 185 ? -21.861 -4.183 11.366 1.00 94.62 185 GLY A C 1
ATOM 1441 O O . GLY A 1 185 ? -21.469 -4.020 12.517 1.00 94.62 185 GLY A O 1
ATOM 1442 N N . PRO A 1 186 ? -22.369 -5.367 10.981 1.00 93.12 186 PRO A N 1
ATOM 1443 C CA . PRO A 1 186 ? -22.618 -6.472 11.914 1.00 93.12 186 PRO A CA 1
ATOM 1444 C C . PRO A 1 186 ? -21.341 -7.131 12.461 1.00 93.12 186 PRO A C 1
ATOM 1446 O O . PRO A 1 186 ? -21.398 -7.859 13.449 1.00 93.12 186 PRO A O 1
ATOM 1449 N N . LYS A 1 187 ? -20.195 -6.925 11.800 1.00 93.25 187 LYS A N 1
ATOM 1450 C CA . LYS A 1 187 ? -18.888 -7.457 12.204 1.00 93.25 187 LYS A CA 1
ATOM 1451 C C . LYS A 1 187 ? -17.835 -6.346 12.081 1.00 93.25 187 LYS A C 1
ATOM 1453 O O . LYS A 1 187 ? -17.122 -6.313 11.069 1.00 93.25 187 LYS A O 1
ATOM 1458 N N . PRO A 1 188 ? -17.783 -5.414 13.050 1.00 95.81 188 PRO A N 1
ATOM 1459 C CA . PRO A 1 188 ? -16.832 -4.316 13.018 1.00 95.81 188 PRO A CA 1
ATOM 1460 C C . PRO A 1 188 ? -15.391 -4.841 13.113 1.00 95.81 188 PRO A C 1
ATOM 1462 O O . PRO A 1 188 ? -15.151 -5.890 13.719 1.00 95.81 188 PRO A O 1
ATOM 1465 N N . PRO A 1 189 ? -14.425 -4.148 12.490 1.00 97.25 189 PRO A N 1
ATOM 1466 C CA . PRO A 1 189 ? -13.015 -4.486 12.615 1.00 97.25 189 PRO A CA 1
ATOM 1467 C C . PRO A 1 189 ? -12.502 -4.221 14.035 1.00 97.25 189 PRO A C 1
ATOM 1469 O O . PRO A 1 189 ? -13.064 -3.411 14.773 1.00 97.25 189 PRO A O 1
ATOM 1472 N N . ARG A 1 190 ? -11.364 -4.825 14.386 1.00 97.94 190 ARG A N 1
ATOM 1473 C CA . ARG A 1 190 ? -10.575 -4.376 15.536 1.00 97.94 190 ARG A CA 1
ATOM 1474 C C . ARG A 1 190 ? -9.913 -3.049 15.184 1.00 97.94 190 ARG A C 1
ATOM 1476 O O . ARG A 1 190 ? -9.017 -3.014 14.340 1.00 97.94 190 ARG A O 1
ATOM 1483 N N . LEU A 1 191 ? -10.382 -1.972 15.804 1.00 98.44 191 LEU A N 1
ATOM 1484 C CA . LEU A 1 191 ? -9.860 -0.629 15.593 1.00 98.44 191 LEU A CA 1
ATOM 1485 C C . LEU A 1 191 ? -8.713 -0.357 16.572 1.00 98.44 191 LEU A C 1
ATOM 1487 O O . LEU A 1 191 ? -8.907 -0.378 17.786 1.00 98.44 191 LEU A O 1
ATOM 1491 N N . LEU A 1 192 ? -7.520 -0.121 16.039 1.00 98.69 192 LEU A N 1
ATOM 1492 C CA . LEU A 1 192 ? -6.284 0.012 16.799 1.00 98.69 192 LEU A CA 1
ATOM 1493 C C . LEU A 1 192 ? -5.684 1.402 16.638 1.00 98.69 192 LEU A C 1
ATOM 1495 O O . LEU A 1 192 ? -5.501 1.887 15.524 1.00 98.69 192 LEU A O 1
ATOM 1499 N N . ASP A 1 193 ? -5.334 2.018 17.756 1.00 98.44 193 ASP A N 1
ATOM 1500 C CA . ASP A 1 193 ? -4.670 3.312 17.793 1.00 98.44 193 ASP A CA 1
ATOM 1501 C C . ASP A 1 193 ? -3.180 3.120 18.059 1.00 98.44 193 ASP A C 1
ATOM 1503 O O . ASP A 1 193 ? -2.801 2.550 19.079 1.00 98.44 193 ASP A O 1
ATOM 1507 N N . VAL A 1 194 ? -2.335 3.573 17.134 1.00 97.50 194 VAL A N 1
ATOM 1508 C CA . VAL A 1 194 ? -0.868 3.484 17.258 1.00 97.50 194 VAL A CA 1
ATOM 1509 C C . VAL A 1 194 ? -0.224 4.821 17.644 1.00 97.50 194 VAL A C 1
ATOM 1511 O O . VAL A 1 194 ? 0.971 5.033 17.421 1.00 97.50 194 VAL A O 1
ATOM 1514 N N . ARG A 1 195 ? -1.013 5.770 18.159 1.00 97.38 195 ARG A N 1
ATOM 1515 C CA . ARG A 1 195 ? -0.513 7.031 18.722 1.00 97.38 195 ARG A CA 1
ATOM 1516 C C . ARG A 1 195 ? 0.106 6.823 20.102 1.00 97.38 195 ARG A C 1
ATOM 1518 O O . ARG A 1 195 ? 0.085 5.725 20.653 1.00 97.38 195 ARG A O 1
ATOM 1525 N N . THR A 1 196 ? 0.688 7.885 20.653 1.00 96.06 196 THR A N 1
ATOM 1526 C CA . THR A 1 196 ? 1.217 7.836 22.020 1.00 96.06 196 THR A CA 1
ATOM 1527 C C . THR A 1 196 ? 0.087 7.858 23.061 1.00 96.06 196 THR A C 1
ATOM 1529 O O . THR A 1 196 ? -1.024 8.305 22.754 1.00 96.06 196 THR A O 1
ATOM 1532 N N . PRO A 1 197 ? 0.343 7.417 24.306 1.00 96.44 197 PRO A N 1
ATOM 1533 C CA . PRO A 1 197 ? -0.627 7.532 25.394 1.00 96.44 197 PRO A CA 1
ATOM 1534 C C . PRO A 1 197 ? -1.107 8.971 25.630 1.00 96.44 197 PRO A C 1
ATOM 1536 O O . PRO A 1 197 ? -2.278 9.192 25.904 1.00 96.44 197 PRO A O 1
ATOM 1539 N N . GLU A 1 198 ? -0.242 9.970 25.467 1.00 96.31 198 GLU A N 1
ATOM 1540 C CA . GLU A 1 198 ? -0.612 11.379 25.639 1.00 96.31 198 GLU A CA 1
ATOM 1541 C C . GLU A 1 198 ? -1.610 11.831 24.565 1.00 96.31 198 GLU A C 1
ATOM 1543 O O . GLU A 1 198 ? -2.598 12.494 24.871 1.00 96.31 198 GLU A O 1
ATOM 1548 N N . GLU A 1 199 ? -1.392 11.430 23.310 1.00 96.44 199 GLU A N 1
ATOM 1549 C CA . GLU A 1 199 ? -2.324 11.685 22.205 1.00 96.44 199 GLU A CA 1
ATOM 1550 C C . GLU A 1 199 ? -3.669 10.962 22.393 1.00 96.44 199 GLU A C 1
ATOM 1552 O O . GLU A 1 199 ? -4.715 11.469 21.978 1.00 96.44 199 GLU A O 1
ATOM 1557 N N . TRP A 1 200 ? -3.644 9.774 23.002 1.00 96.25 200 TRP A N 1
ATOM 1558 C CA . TRP A 1 200 ? -4.829 8.975 23.314 1.00 96.25 200 TRP A CA 1
ATOM 1559 C C . TRP A 1 200 ? -5.734 9.645 24.353 1.00 96.25 200 TRP A C 1
ATOM 1561 O O . TRP A 1 200 ? -6.956 9.628 24.198 1.00 96.25 200 TRP A O 1
ATOM 1571 N N . GLU A 1 201 ? -5.142 10.271 25.373 1.00 95.25 201 GLU A N 1
ATOM 1572 C CA . GLU A 1 201 ? -5.882 10.985 26.420 1.00 95.25 201 GLU A CA 1
ATOM 1573 C C . GLU A 1 201 ? -6.553 12.273 25.910 1.00 95.25 201 GLU A C 1
ATOM 1575 O O . GLU A 1 201 ? -7.586 12.677 26.442 1.00 95.25 201 GLU A O 1
ATOM 1580 N N . ILE A 1 202 ? -6.018 12.909 24.859 1.00 94.50 202 ILE A N 1
ATOM 1581 C CA . ILE A 1 202 ? -6.631 14.107 24.252 1.00 94.50 202 ILE A CA 1
ATOM 1582 C C . ILE A 1 202 ? -7.970 13.767 23.585 1.00 94.50 202 ILE A C 1
ATOM 1584 O O . ILE A 1 202 ? -8.921 14.547 23.638 1.00 94.50 202 ILE A O 1
ATOM 1588 N N . GLY A 1 203 ? -8.052 12.612 22.933 1.00 93.44 203 GLY A N 1
ATOM 1589 C CA . GLY A 1 203 ? -9.236 12.184 22.202 1.00 93.44 203 GLY A CA 1
ATOM 1590 C C . GLY A 1 203 ? -8.966 10.909 21.422 1.00 93.44 203 GLY A C 1
ATOM 1591 O O . GLY A 1 203 ? -7.831 10.644 21.035 1.00 93.44 203 GLY A O 1
ATOM 1592 N N . ARG A 1 204 ? -10.008 10.115 21.172 1.00 96.75 204 ARG A N 1
ATOM 1593 C CA . ARG A 1 204 ? -9.920 8.808 20.506 1.00 96.75 204 ARG A CA 1
ATOM 1594 C C . ARG A 1 204 ? -11.188 8.505 19.722 1.00 96.75 204 ARG A C 1
ATOM 1596 O O . ARG A 1 204 ? -12.248 9.038 20.041 1.00 96.75 204 ARG A O 1
ATOM 1603 N N . ILE A 1 205 ? -11.078 7.621 18.734 1.00 97.25 205 ILE A N 1
ATOM 1604 C CA . ILE A 1 205 ? -12.248 7.098 18.026 1.00 97.25 205 ILE A CA 1
ATOM 1605 C C . ILE A 1 205 ? -12.948 6.085 18.942 1.00 97.25 205 ILE A C 1
ATOM 1607 O O . ILE A 1 205 ? -12.297 5.246 19.568 1.00 97.25 205 ILE A O 1
ATOM 1611 N N . GLU A 1 206 ? -14.272 6.171 19.053 1.00 95.31 206 GLU A N 1
ATOM 1612 C CA . GLU A 1 206 ? -15.051 5.242 19.873 1.00 95.31 206 GLU A CA 1
ATOM 1613 C C . GLU A 1 206 ? -14.839 3.784 19.424 1.00 95.31 206 GLU A C 1
ATOM 1615 O O . GLU A 1 206 ? -14.795 3.477 18.233 1.00 95.31 206 GLU A O 1
ATOM 1620 N N . GLY A 1 207 ? -14.668 2.876 20.390 1.00 95.00 207 GLY A N 1
ATOM 1621 C CA . GLY A 1 207 ? -14.389 1.459 20.132 1.00 95.00 207 GLY A CA 1
ATOM 1622 C C . GLY A 1 207 ? -12.933 1.135 19.774 1.00 95.00 207 GLY A C 1
ATOM 1623 O O . GLY A 1 207 ? -12.603 -0.040 19.611 1.00 95.00 207 GLY A O 1
ATOM 1624 N N . ALA A 1 208 ? -12.049 2.134 19.681 1.00 97.69 208 ALA A N 1
ATOM 1625 C CA . ALA A 1 208 ? -10.624 1.900 19.483 1.00 97.69 208 ALA A CA 1
ATOM 1626 C C . ALA A 1 208 ? -9.951 1.270 20.715 1.00 97.69 208 ALA A C 1
ATOM 1628 O O . ALA A 1 208 ? -10.391 1.450 21.852 1.00 97.69 208 ALA A O 1
ATOM 1629 N N . THR A 1 209 ? -8.830 0.585 20.491 1.00 98.31 209 THR A N 1
ATOM 1630 C CA . THR A 1 209 ? -7.903 0.122 21.536 1.00 98.31 209 THR A CA 1
ATOM 1631 C C . THR A 1 209 ? -6.511 0.694 21.278 1.00 98.31 209 THR A C 1
ATOM 1633 O O . THR A 1 209 ? -5.999 0.572 20.165 1.00 98.31 209 THR A O 1
ATOM 1636 N N . LEU A 1 210 ? -5.894 1.301 22.295 1.00 98.31 210 LEU A N 1
ATOM 1637 C CA . LEU A 1 210 ? -4.513 1.782 22.216 1.00 98.31 210 LEU A CA 1
ATOM 1638 C C . LEU A 1 210 ? -3.544 0.599 22.125 1.00 98.31 210 LEU A C 1
ATOM 1640 O O . LEU A 1 210 ? -3.619 -0.331 22.927 1.00 98.31 210 LEU A O 1
ATOM 1644 N N . VAL A 1 211 ? -2.632 0.642 21.158 1.00 97.75 211 VAL A N 1
ATOM 1645 C CA . VAL A 1 211 ? -1.590 -0.370 20.991 1.00 97.75 211 VAL A CA 1
ATOM 1646 C C . VAL A 1 211 ? -0.421 -0.056 21.908 1.00 97.75 211 VAL A C 1
ATOM 1648 O O . VAL A 1 211 ? 0.352 0.866 21.662 1.00 97.75 211 VAL A O 1
ATOM 1651 N N . ASP A 1 212 ? -0.271 -0.868 22.949 1.00 95.94 212 ASP A N 1
ATOM 1652 C CA . ASP A 1 212 ? 0.911 -0.885 23.800 1.00 95.94 212 ASP A CA 1
ATOM 1653 C C . ASP A 1 212 ? 1.846 -2.058 23.448 1.00 95.94 212 ASP A C 1
ATOM 1655 O O . ASP A 1 212 ? 1.616 -2.836 22.513 1.00 95.94 212 ASP A O 1
ATOM 1659 N N . HIS A 1 213 ? 2.940 -2.190 24.203 1.00 92.38 213 HIS A N 1
ATOM 1660 C CA . HIS A 1 213 ? 3.900 -3.266 23.981 1.00 92.38 213 HIS A CA 1
ATOM 1661 C C . HIS A 1 213 ? 3.272 -4.657 24.161 1.00 92.38 213 HIS A C 1
ATOM 1663 O O . HIS A 1 213 ? 3.533 -5.549 23.354 1.00 92.38 213 HIS A O 1
ATOM 1669 N N . ALA A 1 214 ? 2.416 -4.841 25.169 1.00 95.56 214 ALA A N 1
ATOM 1670 C CA . ALA A 1 214 ? 1.792 -6.130 25.451 1.00 95.56 214 ALA A CA 1
ATOM 1671 C C . ALA A 1 214 ? 0.827 -6.537 24.329 1.00 95.56 214 ALA A C 1
ATOM 1673 O O . ALA A 1 214 ? 0.896 -7.661 23.831 1.00 95.56 214 ALA A O 1
ATOM 1674 N N . LEU A 1 215 ? -0.013 -5.605 23.873 1.00 96.12 215 LEU A N 1
ATOM 1675 C CA . LEU A 1 215 ? -0.941 -5.827 22.775 1.00 96.12 215 LEU A CA 1
ATOM 1676 C C . LEU A 1 215 ? -0.197 -6.077 21.463 1.00 96.12 215 LEU A C 1
ATOM 1678 O O . LEU A 1 215 ? -0.592 -6.957 20.706 1.00 96.12 215 LEU A O 1
ATOM 1682 N N . SER A 1 216 ? 0.907 -5.371 21.199 1.00 94.50 216 SER A N 1
ATOM 1683 C CA . SER A 1 216 ? 1.709 -5.633 19.997 1.00 94.50 216 SER A CA 1
ATOM 1684 C C . SER A 1 216 ? 2.266 -7.064 19.961 1.00 94.50 216 SER A C 1
ATOM 1686 O O . SER A 1 216 ? 2.181 -7.721 18.923 1.00 94.50 216 SER A O 1
ATOM 1688 N N . GLN A 1 217 ? 2.756 -7.588 21.092 1.00 94.75 217 GLN A N 1
ATOM 1689 C CA . GLN A 1 217 ? 3.191 -8.986 21.199 1.00 94.75 217 GLN A CA 1
ATOM 1690 C C . GLN A 1 217 ? 2.016 -9.954 21.031 1.00 94.75 217 GLN A C 1
ATOM 1692 O O . GLN A 1 217 ? 2.108 -10.925 20.280 1.00 94.75 217 GLN A O 1
ATOM 1697 N N . GLU A 1 218 ? 0.883 -9.663 21.673 1.00 96.75 218 GLU A N 1
ATOM 1698 C CA . GLU A 1 218 ? -0.316 -10.493 21.582 1.00 96.75 218 GLU A CA 1
ATOM 1699 C C . GLU A 1 218 ? -0.840 -10.605 20.147 1.00 96.75 218 GLU A C 1
ATOM 1701 O O . GLU A 1 218 ? -1.145 -11.712 19.697 1.00 96.75 218 GLU A O 1
ATOM 1706 N N . ILE A 1 219 ? -0.904 -9.484 19.420 1.00 96.31 219 ILE A N 1
ATOM 1707 C CA . ILE A 1 219 ? -1.300 -9.456 18.009 1.00 96.31 219 ILE A CA 1
ATOM 1708 C C . ILE A 1 219 ? -0.420 -10.433 17.233 1.00 96.31 219 ILE A C 1
ATOM 1710 O O . ILE A 1 219 ? -0.924 -11.314 16.541 1.00 96.31 219 ILE A O 1
ATOM 1714 N N . MET A 1 220 ? 0.897 -10.324 17.388 1.00 93.94 220 MET A N 1
ATOM 1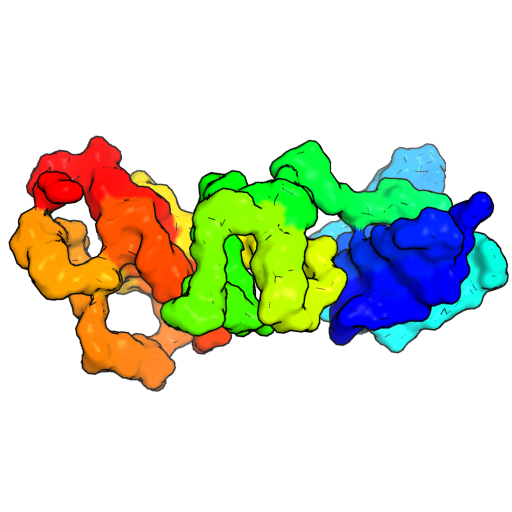715 C CA . MET A 1 220 ? 1.850 -11.117 16.618 1.00 93.94 220 MET A CA 1
ATOM 1716 C C . MET A 1 220 ? 1.760 -12.620 16.892 1.00 93.94 220 MET A C 1
ATOM 1718 O O . MET A 1 220 ? 1.827 -13.412 15.945 1.00 93.94 220 MET A O 1
ATOM 1722 N N . GLU A 1 221 ? 1.596 -12.998 18.158 1.00 95.25 221 GLU A N 1
ATOM 1723 C CA . GLU A 1 221 ? 1.646 -14.388 18.612 1.00 95.25 221 GLU A CA 1
ATOM 1724 C C . GLU A 1 221 ? 0.298 -15.108 18.546 1.00 95.25 221 GLU A C 1
ATOM 1726 O O . GLU A 1 221 ? 0.255 -16.305 18.258 1.00 95.25 221 GLU A O 1
ATOM 1731 N N . LYS A 1 222 ? -0.802 -14.407 18.848 1.00 95.81 222 LYS A N 1
ATOM 1732 C CA . LYS A 1 222 ? -2.089 -15.047 19.158 1.00 95.81 222 LYS A CA 1
ATOM 1733 C C . LYS A 1 222 ? -3.200 -14.721 18.176 1.00 95.81 222 LYS A C 1
ATOM 1735 O O . LYS A 1 222 ? -4.146 -15.502 18.080 1.00 95.81 222 LYS A O 1
ATOM 1740 N N . TRP A 1 223 ? -3.147 -13.582 17.487 1.00 97.31 223 TRP A N 1
ATOM 1741 C CA . TRP A 1 223 ? -4.277 -13.177 16.654 1.00 97.31 223 TRP A CA 1
ATOM 1742 C C . TRP A 1 223 ? -4.329 -13.963 15.335 1.00 97.31 223 TRP A C 1
ATOM 1744 O O . TRP A 1 223 ? -3.282 -14.214 14.724 1.00 97.31 223 TRP A O 1
ATOM 1754 N N . PRO A 1 224 ? -5.536 -14.333 14.860 1.00 96.81 224 PRO A N 1
ATOM 1755 C CA . PRO A 1 224 ? -5.708 -14.948 13.549 1.00 96.81 224 PRO A CA 1
ATOM 1756 C C . PRO A 1 224 ? -5.180 -14.042 12.434 1.00 96.81 224 PRO A C 1
ATOM 1758 O O . PRO A 1 224 ? -5.384 -12.829 12.453 1.00 96.81 224 PRO A O 1
ATOM 1761 N N . LYS A 1 225 ? -4.520 -14.629 11.431 1.00 93.38 225 LYS A N 1
ATOM 1762 C CA . LYS A 1 225 ? -3.937 -13.867 10.315 1.00 93.38 225 LYS A CA 1
ATOM 1763 C C . LYS A 1 225 ? -4.989 -13.273 9.370 1.00 93.38 225 LYS A C 1
ATOM 1765 O O . LYS A 1 225 ? -4.690 -12.325 8.653 1.00 93.38 225 LYS A O 1
ATOM 1770 N N . ASP A 1 226 ? -6.216 -13.777 9.394 1.00 94.81 226 ASP A N 1
ATOM 1771 C CA . ASP A 1 226 ? -7.363 -13.274 8.630 1.00 94.81 226 ASP A CA 1
ATOM 1772 C C . ASP A 1 226 ? -8.253 -12.291 9.417 1.00 94.81 226 ASP A C 1
ATOM 1774 O O . ASP A 1 226 ? -9.232 -11.764 8.869 1.00 94.81 226 ASP A O 1
ATOM 1778 N N . GLU A 1 227 ? -7.910 -12.018 10.683 1.00 94.62 227 GLU A N 1
ATOM 1779 C CA . GLU A 1 227 ? -8.619 -11.063 11.537 1.00 94.62 227 GLU A CA 1
ATOM 1780 C C . GLU A 1 227 ? -8.675 -9.684 10.875 1.00 94.62 227 GLU A C 1
ATOM 1782 O O . GLU A 1 227 ? -7.681 -9.204 10.323 1.00 94.62 227 GLU A O 1
ATOM 1787 N N . ARG A 1 228 ? -9.846 -9.033 10.929 1.00 96.81 228 ARG A N 1
ATOM 1788 C CA . ARG A 1 228 ? -10.015 -7.716 10.307 1.00 96.81 228 ARG A CA 1
ATOM 1789 C C . ARG A 1 228 ? -9.513 -6.634 11.251 1.00 96.81 228 ARG A C 1
ATOM 1791 O O . ARG A 1 228 ? -10.172 -6.323 12.242 1.00 96.81 228 ARG A O 1
ATOM 1798 N N . ILE A 1 229 ? -8.388 -6.024 10.903 1.00 98.31 229 ILE A N 1
ATOM 1799 C CA . ILE A 1 229 ? -7.716 -5.009 11.716 1.00 98.31 229 ILE A CA 1
ATOM 1800 C C . ILE A 1 229 ? -7.712 -3.686 10.956 1.00 98.31 229 ILE A C 1
ATOM 1802 O O . ILE A 1 229 ? -7.360 -3.642 9.778 1.00 98.31 229 ILE A O 1
ATOM 1806 N N . VAL A 1 230 ? -8.077 -2.600 11.631 1.00 98.56 230 VAL A N 1
ATOM 1807 C CA . VAL A 1 230 ? -7.899 -1.240 11.115 1.00 98.56 230 VAL A CA 1
ATOM 1808 C C . VAL A 1 230 ? -7.035 -0.470 12.097 1.00 98.56 230 VAL A C 1
ATOM 1810 O O . VAL A 1 230 ? -7.407 -0.341 13.258 1.00 98.56 230 VAL A O 1
ATOM 1813 N N . LEU A 1 231 ? -5.898 0.047 11.641 1.00 98.50 231 LEU A N 1
ATOM 1814 C CA . LEU A 1 231 ? -5.022 0.891 12.446 1.00 98.50 231 LEU A CA 1
ATOM 1815 C C . LEU A 1 231 ? -5.224 2.359 12.086 1.00 98.50 231 LEU A C 1
ATOM 1817 O O . LEU A 1 231 ? -5.455 2.693 10.925 1.00 98.50 231 LEU A O 1
ATOM 1821 N N . TYR A 1 232 ? -5.079 3.250 13.056 1.00 98.50 232 TYR A N 1
ATOM 1822 C CA . TYR A 1 232 ? -5.013 4.682 12.801 1.00 98.50 232 TYR A CA 1
ATOM 1823 C C . TYR A 1 232 ? -3.972 5.354 13.689 1.00 98.50 232 TYR A C 1
ATOM 1825 O O . TYR A 1 232 ? -3.615 4.866 14.761 1.00 98.50 232 TYR A O 1
ATOM 1833 N N . CYS A 1 233 ? -3.458 6.480 13.206 1.00 97.12 233 CYS A N 1
ATOM 1834 C CA . CYS A 1 233 ? -2.640 7.385 13.993 1.00 97.12 233 CYS A CA 1
ATOM 1835 C C . CYS A 1 233 ? -3.166 8.821 13.858 1.00 97.12 233 CYS A C 1
ATOM 1837 O O . CYS A 1 233 ? -4.337 9.017 13.538 1.00 97.12 233 CYS A O 1
ATOM 1839 N N . HIS A 1 234 ? -2.326 9.832 14.090 1.00 95.94 234 HIS A N 1
ATOM 1840 C CA . HIS A 1 234 ? -2.749 11.226 13.968 1.00 95.94 234 HIS A CA 1
ATOM 1841 C C . HIS A 1 234 ? -3.172 11.597 12.529 1.00 95.94 234 HIS A C 1
ATOM 1843 O O . HIS A 1 234 ? -4.310 12.004 12.317 1.00 95.94 234 HIS A O 1
ATOM 1849 N N . VAL A 1 235 ? -2.293 11.359 11.544 1.00 92.62 235 VAL A N 1
ATOM 1850 C CA . VAL A 1 235 ? -2.487 11.744 10.123 1.00 92.62 235 VAL A CA 1
ATOM 1851 C C . VAL A 1 235 ? -2.391 10.582 9.123 1.00 92.62 235 VAL A C 1
ATOM 1853 O O . VAL A 1 235 ? -2.482 10.786 7.920 1.00 92.62 235 VAL A O 1
ATOM 1856 N N . GLY A 1 236 ? -2.215 9.347 9.599 1.00 90.25 236 GLY A N 1
ATOM 1857 C CA . GLY A 1 236 ? -2.218 8.131 8.771 1.00 90.25 236 GLY A CA 1
ATOM 1858 C C . GLY A 1 236 ? -0.842 7.517 8.471 1.00 90.25 236 GLY A C 1
ATOM 1859 O O . GLY A 1 236 ? -0.778 6.355 8.084 1.00 90.25 236 GLY A O 1
ATOM 1860 N N . GLU A 1 237 ? 0.265 8.231 8.698 1.00 86.56 237 GLU A N 1
ATOM 1861 C CA . GLU A 1 237 ? 1.620 7.742 8.374 1.00 86.56 237 GLU A CA 1
ATOM 1862 C C . GLU A 1 237 ? 2.058 6.560 9.257 1.00 86.56 237 GLU A C 1
ATOM 1864 O O . GLU A 1 237 ? 2.294 5.460 8.761 1.00 86.56 237 GLU A O 1
ATOM 1869 N N . ARG A 1 238 ? 2.090 6.750 10.587 1.00 90.25 238 ARG A N 1
ATOM 1870 C CA . ARG A 1 238 ? 2.475 5.694 11.552 1.00 90.25 238 ARG A CA 1
ATOM 1871 C C . ARG A 1 238 ? 1.595 4.442 11.442 1.00 90.25 238 ARG A C 1
ATOM 1873 O O . ARG A 1 238 ? 2.081 3.322 11.568 1.00 90.25 238 ARG A O 1
ATOM 1880 N N . SER A 1 239 ? 0.295 4.618 11.200 1.00 94.62 239 SER A N 1
ATOM 1881 C CA . SER A 1 239 ? -0.632 3.494 11.043 1.00 94.62 239 SER A CA 1
ATOM 1882 C C . SER A 1 239 ? -0.434 2.745 9.736 1.00 94.62 239 SER A C 1
ATOM 1884 O O . SER A 1 239 ? -0.589 1.527 9.728 1.00 94.62 239 SER A O 1
ATOM 1886 N N . LEU A 1 240 ? -0.042 3.433 8.660 1.00 90.69 240 LEU A N 1
ATOM 1887 C CA . LEU A 1 240 ? 0.292 2.784 7.398 1.00 90.69 240 LEU A CA 1
ATOM 1888 C C . LEU A 1 240 ? 1.545 1.921 7.551 1.00 90.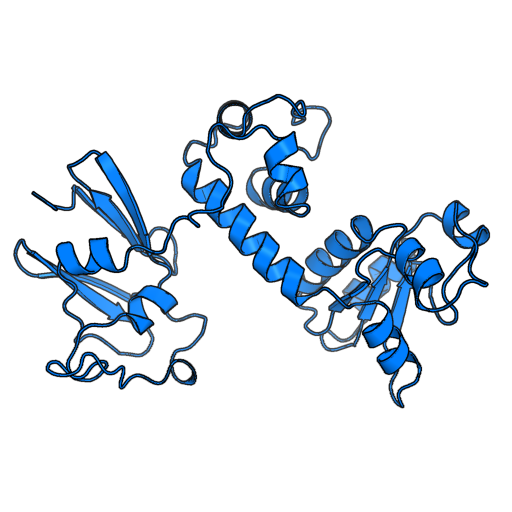69 240 LEU A C 1
ATOM 1890 O O . LEU A 1 240 ? 1.555 0.775 7.111 1.00 90.69 240 LEU A O 1
ATOM 1894 N N . GLU A 1 241 ? 2.570 2.417 8.246 1.00 86.62 241 GLU A N 1
ATOM 1895 C CA . GLU A 1 241 ? 3.771 1.629 8.535 1.00 86.62 241 GLU A CA 1
ATOM 1896 C C . GLU A 1 241 ? 3.455 0.370 9.350 1.00 86.62 241 GLU A C 1
ATOM 1898 O O . GLU A 1 241 ? 3.914 -0.723 8.995 1.00 86.62 241 GLU A O 1
ATOM 1903 N N . ALA A 1 242 ? 2.644 0.517 10.403 1.00 91.44 242 ALA A N 1
ATOM 1904 C CA . ALA A 1 242 ? 2.197 -0.586 11.245 1.00 91.44 242 ALA A CA 1
ATOM 1905 C C . ALA A 1 242 ? 1.333 -1.595 10.464 1.00 91.44 242 ALA A C 1
ATOM 1907 O O . ALA A 1 242 ? 1.529 -2.805 10.589 1.00 91.44 242 ALA A O 1
ATOM 1908 N N . ALA A 1 243 ? 0.436 -1.122 9.594 1.00 93.50 243 ALA A N 1
ATOM 1909 C CA . ALA A 1 243 ? -0.364 -1.978 8.723 1.00 93.50 243 ALA A CA 1
ATOM 1910 C C . ALA A 1 243 ? 0.522 -2.774 7.754 1.00 93.50 243 ALA A C 1
ATOM 1912 O O . ALA A 1 243 ? 0.434 -4.002 7.699 1.00 93.50 243 ALA A O 1
ATOM 1913 N N . SER A 1 244 ? 1.451 -2.108 7.062 1.00 86.81 244 SER A N 1
ATOM 1914 C CA . SER A 1 244 ? 2.398 -2.767 6.156 1.00 86.81 244 SER A CA 1
ATOM 1915 C C . SER A 1 244 ? 3.326 -3.741 6.888 1.00 86.81 244 SER A C 1
ATOM 1917 O O . SER A 1 244 ? 3.791 -4.708 6.286 1.00 86.81 244 SER A O 1
ATOM 1919 N N . PHE A 1 245 ? 3.630 -3.503 8.169 1.00 87.25 245 PHE A N 1
ATOM 1920 C CA . PHE A 1 245 ? 4.380 -4.445 9.003 1.00 87.25 245 PHE A CA 1
ATOM 1921 C C . PHE A 1 245 ? 3.578 -5.725 9.262 1.00 87.25 245 PHE A C 1
ATOM 1923 O O . PHE A 1 245 ? 4.102 -6.816 9.040 1.00 87.25 245 PHE A O 1
ATOM 1930 N N . LEU A 1 246 ? 2.307 -5.616 9.660 1.00 90.25 246 LEU A N 1
ATOM 1931 C CA . LEU A 1 246 ? 1.445 -6.782 9.879 1.00 90.25 246 LEU A CA 1
ATOM 1932 C C . LEU A 1 246 ? 1.219 -7.572 8.584 1.00 90.25 246 LEU A C 1
ATOM 1934 O O . LEU A 1 246 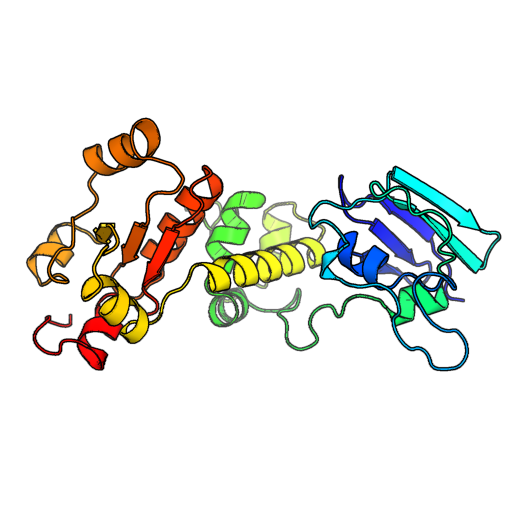? 1.345 -8.795 8.583 1.00 90.25 246 LEU A O 1
ATOM 1938 N N . VAL A 1 247 ? 0.983 -6.892 7.460 1.00 88.00 247 VAL A N 1
ATOM 1939 C CA . VAL A 1 247 ? 0.868 -7.549 6.147 1.00 88.00 247 VAL A CA 1
ATOM 1940 C C . VAL A 1 247 ? 2.138 -8.332 5.805 1.00 88.00 247 VAL A C 1
ATOM 1942 O O . VAL A 1 247 ? 2.059 -9.489 5.394 1.00 88.00 247 VAL A O 1
ATOM 1945 N N . GLY A 1 248 ? 3.317 -7.755 6.064 1.00 80.88 248 GLY A N 1
ATOM 1946 C CA . GLY A 1 248 ? 4.603 -8.444 5.904 1.00 80.88 248 GLY A CA 1
ATOM 1947 C C . GLY A 1 248 ? 4.771 -9.690 6.788 1.00 80.88 248 GLY A C 1
ATOM 1948 O O . GLY A 1 248 ? 5.553 -10.572 6.450 1.00 80.88 248 GLY A O 1
ATOM 1949 N N . HIS A 1 249 ? 4.005 -9.799 7.877 1.00 86.12 249 HIS A N 1
ATOM 1950 C CA . HIS A 1 249 ? 3.968 -10.955 8.780 1.00 86.12 249 HIS A CA 1
ATOM 1951 C C . HIS A 1 249 ? 2.753 -11.870 8.545 1.00 86.12 249 HIS A C 1
ATOM 1953 O O . HIS A 1 249 ? 2.347 -12.632 9.430 1.00 86.12 249 HIS A O 1
ATOM 1959 N N . GLY A 1 250 ? 2.173 -11.801 7.345 1.00 85.94 250 GLY A N 1
ATOM 1960 C CA . GLY A 1 250 ? 1.153 -12.728 6.867 1.00 85.94 250 GLY A CA 1
ATOM 1961 C C . GLY A 1 250 ? -0.278 -12.372 7.252 1.00 85.94 250 GLY A C 1
ATOM 1962 O O . GLY A 1 250 ? -1.169 -13.167 6.968 1.00 85.94 250 GLY A O 1
ATOM 1963 N N . PHE A 1 251 ? -0.529 -11.214 7.872 1.00 93.69 251 PHE A N 1
ATOM 1964 C CA . PHE A 1 251 ? -1.902 -10.772 8.101 1.00 93.69 251 PHE A CA 1
ATOM 1965 C C . PHE A 1 251 ? -2.549 -10.324 6.785 1.00 93.69 251 PHE A C 1
ATOM 1967 O O . PHE A 1 251 ? -2.033 -9.450 6.093 1.00 93.69 251 PHE A O 1
ATOM 1974 N N . SER A 1 252 ? -3.693 -10.907 6.435 1.00 91.31 252 SER A N 1
ATOM 1975 C CA . SER A 1 252 ? -4.316 -10.742 5.117 1.00 91.31 252 SER A CA 1
ATOM 1976 C C . SER A 1 252 ? -5.433 -9.697 5.071 1.00 91.31 252 SER A C 1
ATOM 1978 O O . SER A 1 252 ? -5.952 -9.415 3.995 1.00 91.31 252 SER A O 1
ATOM 1980 N N . ASN A 1 253 ? -5.846 -9.147 6.217 1.00 95.38 253 ASN A N 1
ATOM 1981 C CA . ASN A 1 253 ? -7.028 -8.285 6.335 1.00 95.38 253 ASN A CA 1
ATOM 1982 C C . ASN A 1 253 ? -6.753 -7.076 7.245 1.00 95.38 253 ASN A C 1
ATOM 1984 O O . ASN A 1 253 ? -7.464 -6.817 8.217 1.00 95.38 253 ASN A O 1
ATOM 1988 N N . VAL A 1 254 ? -5.675 -6.356 6.929 1.00 96.94 254 VAL A N 1
ATOM 1989 C CA . VAL A 1 254 ? -5.198 -5.192 7.682 1.00 96.94 254 VAL A CA 1
ATOM 1990 C C . VAL A 1 254 ? -5.339 -3.939 6.836 1.00 96.94 254 VAL A C 1
ATOM 1992 O O . VAL A 1 254 ? -4.915 -3.921 5.682 1.00 96.94 254 VAL A O 1
ATOM 1995 N N . LEU A 1 255 ? -5.908 -2.891 7.423 1.00 97.56 255 LEU A N 1
ATOM 1996 C CA . LEU A 1 255 ? -6.084 -1.592 6.787 1.00 97.56 255 LEU A CA 1
ATOM 1997 C C . LEU A 1 255 ? -5.536 -0.471 7.681 1.00 97.56 255 LEU A C 1
ATOM 1999 O O . LEU A 1 255 ? -5.537 -0.586 8.904 1.00 97.56 255 LEU A O 1
ATOM 2003 N N . SER A 1 256 ? -5.108 0.633 7.079 1.00 97.19 256 SER A N 1
ATOM 2004 C CA . SER A 1 256 ? -4.785 1.890 7.754 1.00 97.19 256 SER A CA 1
ATOM 2005 C C . SER A 1 256 ? -5.831 2.940 7.407 1.00 97.19 256 SER A C 1
ATOM 2007 O O . SER A 1 256 ? -6.122 3.152 6.229 1.00 97.19 256 SER A O 1
ATOM 2009 N N . LEU A 1 257 ? -6.356 3.631 8.417 1.00 97.75 257 LEU A N 1
ATOM 2010 C CA . LEU A 1 257 ? -7.221 4.789 8.224 1.00 97.75 257 LEU A CA 1
ATOM 2011 C C . LEU A 1 257 ? -6.442 5.911 7.531 1.00 97.75 257 LEU A C 1
ATOM 2013 O O . LEU A 1 257 ? -5.460 6.429 8.070 1.00 97.75 257 LEU A O 1
ATOM 2017 N N . ASP A 1 258 ? -6.889 6.269 6.334 1.00 93.88 258 ASP A N 1
ATOM 2018 C CA . ASP A 1 258 ? -6.307 7.345 5.545 1.00 93.88 258 ASP A CA 1
ATOM 2019 C C . ASP A 1 258 ? -6.584 8.702 6.207 1.00 93.88 258 ASP A C 1
ATOM 2021 O O . ASP A 1 258 ? -7.695 8.958 6.675 1.00 93.88 258 ASP A O 1
ATOM 2025 N N . GLY A 1 259 ? -5.554 9.544 6.314 1.00 91.56 259 GLY A N 1
ATOM 2026 C CA . GLY A 1 259 ? -5.628 10.834 7.011 1.00 91.56 259 GLY A CA 1
ATOM 2027 C C . GLY A 1 259 ? -5.760 10.758 8.543 1.00 91.56 259 GLY A C 1
ATOM 2028 O O . GLY A 1 259 ? -5.828 11.797 9.198 1.00 91.56 259 GLY A O 1
ATOM 2029 N N . GLY A 1 260 ? -5.767 9.553 9.127 1.00 96.88 260 GLY A N 1
ATOM 2030 C CA . GLY A 1 260 ? -5.783 9.333 10.574 1.00 96.88 260 GLY A CA 1
ATOM 2031 C C . GLY A 1 260 ? -6.998 9.921 11.305 1.00 96.88 260 GLY A C 1
ATOM 2032 O O . GLY A 1 260 ? -8.067 10.142 10.728 1.00 96.88 260 GLY A O 1
ATOM 2033 N N . ILE A 1 261 ? -6.837 10.158 12.609 1.00 97.94 261 ILE A N 1
ATOM 2034 C CA . ILE A 1 261 ? -7.888 10.736 13.460 1.00 97.94 261 ILE A CA 1
ATOM 2035 C C . ILE A 1 261 ? -8.217 12.190 13.082 1.00 97.94 261 ILE A C 1
ATOM 2037 O O . ILE A 1 261 ? -9.347 12.628 13.289 1.00 97.94 261 ILE A O 1
ATOM 2041 N N . ASP A 1 262 ? -7.280 12.932 12.478 1.00 96.81 262 ASP A N 1
ATOM 2042 C CA . ASP A 1 262 ? -7.540 14.297 12.005 1.00 96.81 262 ASP A CA 1
ATOM 2043 C C . ASP A 1 262 ? -8.575 14.312 10.866 1.00 96.81 262 ASP A C 1
ATOM 2045 O O . ASP A 1 262 ? -9.530 15.094 10.905 1.00 96.81 262 ASP A O 1
ATOM 2049 N N . ALA A 1 263 ? -8.445 13.411 9.886 1.00 96.75 263 ALA A N 1
ATOM 2050 C CA . ALA A 1 263 ? -9.449 13.250 8.833 1.00 96.75 263 ALA A CA 1
ATOM 2051 C C . ALA A 1 263 ? -10.779 12.718 9.387 1.00 96.75 263 ALA A C 1
ATOM 2053 O O . ALA A 1 263 ? -11.844 13.221 9.024 1.00 96.75 263 ALA A O 1
ATOM 2054 N N . TRP A 1 264 ? -10.731 11.764 10.325 1.00 97.94 264 TRP A N 1
ATOM 2055 C CA . TRP A 1 264 ? -11.929 11.268 11.009 1.00 97.94 264 TRP A CA 1
ATOM 2056 C C . TRP A 1 264 ? -12.724 12.390 11.685 1.00 97.94 264 TRP A C 1
ATOM 2058 O O . TRP A 1 264 ? -13.937 12.485 11.496 1.00 97.94 264 TRP A O 1
ATOM 2068 N N . SER A 1 265 ? -12.042 13.267 12.424 1.00 97.06 265 SER A N 1
ATOM 2069 C CA . SER A 1 265 ? -12.680 14.383 13.125 1.00 97.06 265 SER A CA 1
ATOM 2070 C C . SER A 1 265 ? -13.344 15.375 12.160 1.00 97.06 265 SER A C 1
ATOM 2072 O O . SER A 1 265 ? -14.455 15.849 12.393 1.00 97.06 265 SER A O 1
ATOM 2074 N N . LYS A 1 266 ? -12.710 15.658 11.015 1.00 96.50 266 LYS A N 1
ATOM 2075 C CA . LYS A 1 266 ? -13.274 16.565 10.001 1.00 96.50 266 LYS A CA 1
ATOM 2076 C C . LYS A 1 266 ? -14.495 15.983 9.295 1.00 96.50 266 LYS A C 1
ATOM 2078 O O . LYS A 1 266 ? -15.440 16.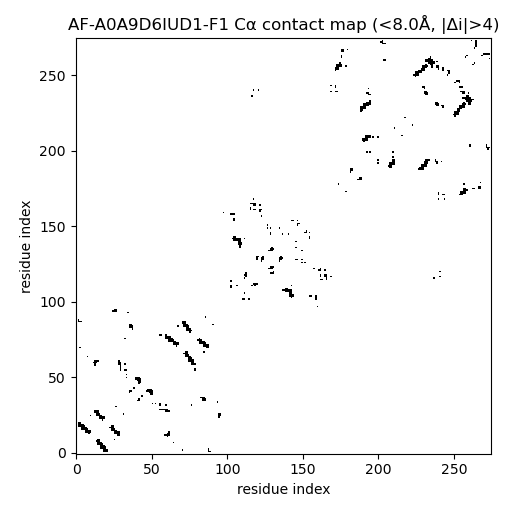716 9.003 1.00 96.50 266 LYS A O 1
ATOM 2083 N N . GLU A 1 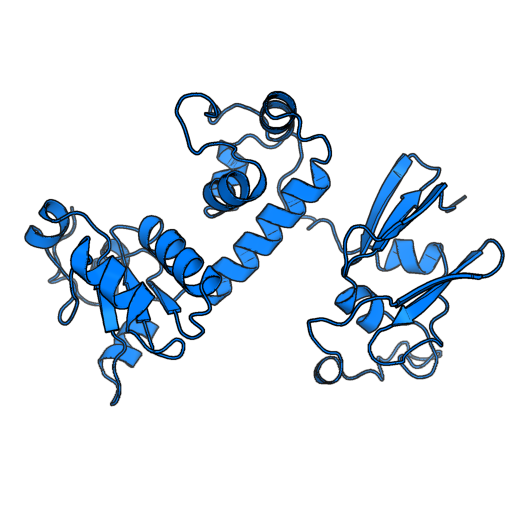267 ? -14.440 14.700 8.951 1.00 97.06 267 GLU A N 1
ATOM 2084 C CA . GLU A 1 267 ? -15.374 14.095 8.000 1.00 97.06 267 GLU A CA 1
ATOM 2085 C C . GLU A 1 267 ? -16.503 13.295 8.645 1.00 97.06 267 GLU A C 1
ATOM 2087 O O . GLU A 1 267 ? -17.568 13.171 8.036 1.00 97.06 267 GLU A O 1
ATOM 2092 N N . ILE A 1 268 ? -16.266 12.722 9.828 1.00 97.62 268 ILE A N 1
ATOM 2093 C CA . ILE A 1 268 ? -17.157 11.736 10.449 1.00 97.62 268 ILE A CA 1
ATOM 2094 C C . ILE A 1 268 ? -17.672 12.215 11.801 1.00 97.62 268 ILE A C 1
ATOM 2096 O O . ILE A 1 268 ? -18.883 12.198 12.015 1.00 97.62 268 ILE A O 1
ATOM 2100 N N . ASP A 1 269 ? -16.780 12.637 12.697 1.00 94.50 269 ASP A N 1
ATOM 2101 C CA . ASP A 1 269 ? -17.148 13.004 14.066 1.00 94.50 269 ASP A CA 1
ATOM 2102 C C . ASP A 1 269 ? -16.390 14.241 14.563 1.00 94.50 269 ASP A C 1
ATOM 2104 O O . ASP A 1 269 ? -15.306 14.150 15.140 1.00 94.50 269 ASP A O 1
ATOM 2108 N N . GLN A 1 270 ? -17.018 15.406 14.394 1.00 93.62 270 GLN A N 1
ATOM 2109 C CA . GLN A 1 270 ? -16.490 16.696 14.854 1.00 93.62 270 GLN A CA 1
ATOM 2110 C C . GLN A 1 270 ? -16.425 16.818 16.386 1.00 93.62 270 GLN A C 1
ATOM 2112 O O . GLN A 1 270 ? -15.857 17.785 16.891 1.00 93.62 270 GLN A O 1
ATOM 2117 N N . GLY A 1 271 ? -17.005 15.867 17.131 1.00 92.81 271 GLY A N 1
ATOM 2118 C CA . GLY A 1 271 ? -16.871 15.775 18.582 1.00 92.81 271 GLY A CA 1
ATOM 2119 C C . GLY A 1 271 ? -15.499 15.267 19.028 1.00 92.81 271 GLY A C 1
ATOM 2120 O O . GLY A 1 271 ? -15.102 15.528 20.163 1.00 92.81 271 GLY A O 1
ATOM 2121 N N . VAL A 1 272 ? -14.750 14.593 18.146 1.00 93.62 272 VAL A N 1
ATOM 2122 C CA . VAL A 1 272 ? -13.376 14.159 18.424 1.00 93.62 272 VAL A CA 1
ATOM 2123 C C . VAL A 1 272 ? -12.439 15.374 18.377 1.00 93.62 272 VAL A C 1
ATOM 2125 O O . VAL A 1 272 ? -12.327 15.999 17.316 1.00 93.62 272 VAL A O 1
ATOM 2128 N N . PRO A 1 273 ? -11.736 15.714 19.476 1.00 90.88 273 PRO A N 1
ATOM 2129 C CA . PRO A 1 273 ? -10.841 16.866 19.515 1.00 90.88 273 PRO A CA 1
ATOM 2130 C C . PRO A 1 273 ? -9.711 16.777 18.486 1.00 90.88 273 PRO A C 1
ATOM 2132 O O . PRO A 1 273 ? -9.116 15.720 18.278 1.00 90.88 273 PRO A O 1
ATOM 2135 N N . ARG A 1 274 ? -9.390 17.921 17.878 1.00 92.69 274 ARG A N 1
ATOM 2136 C CA . ARG A 1 274 ? -8.235 18.101 16.987 1.00 92.69 274 ARG A CA 1
ATOM 2137 C C . ARG A 1 274 ? -7.146 18.864 17.735 1.00 92.69 274 ARG A C 1
ATOM 2139 O O . ARG A 1 274 ? -7.469 19.755 18.521 1.00 92.69 274 ARG A O 1
ATOM 2146 N N . TYR A 1 275 ? -5.891 18.518 17.481 1.00 88.75 275 TYR A N 1
ATOM 2147 C CA . TYR A 1 275 ? -4.706 19.087 18.123 1.00 88.75 275 TYR A CA 1
ATOM 2148 C C . TYR A 1 275 ? -3.563 19.211 17.121 1.00 88.75 275 TYR A C 1
ATOM 2150 O O . TYR A 1 275 ? -3.633 18.507 16.089 1.00 88.75 275 TYR A O 1
#

Radius of gyration: 22.85 Å; Cα contacts (8 Å, |Δi|>4): 438; chains: 1; bounding box: 49×43×64 Å

Nearest PDB structures (foldseek):
  3tp9-assembly1_B  TM=8.252E-01  e=1.601E-06  Alicyclobacillus acidocaldarius subsp. acidocaldarius DSM 446
  3iwh-assembly1_A  TM=8.306E-01  e=1.601E-06  Staphylococcus aureus subsp. aureus COL
  3foj-assembly1_A  TM=8.292E-01  e=2.304E-06  Staphylococcus saprophyticus subsp. saprophyticus ATCC 15305 = NCTC 7292
  5ve4-assembly2_B  TM=7.957E-01  e=1.339E-05  Paraburkholderia phytofirmans PsJN
  1gn0-assembly1_A  TM=7.627E-01  e=1.814E-05  Escherichia coli BL21(DE3)